Protein AF-A0A7V5YID2-F1 (afdb_monomer_lite)

Sequence (217 aa):
MRLLIALGGNAIKQAHEEGTTEEQFRNCQVTTKLIAEIIKKMSPEDRLAITHGNGPQAGNLLVQQELGKAKVPAQSMDVVGAMTQGQIGYMLQQTLMNYLADSGLDRPVCAVVNQVLVTKDDPEFFGDAASKPVGNFFTEEEAQEIKCEHPEYIIKKVKPNGDRVWRRTVPSPDPIANVESEAIKRMVDAGIIVIASGGGGIPVIKDDHGHYTGVEA

Foldseek 3Di:
DEDEAEAEPCLQDDPPDPRDPVSRLVSLLVNLLVVLVVVVVDDLQYFAEYEYACQVVLQVVQVVLVVCCVPDNRDFSLVSLLVSLVSNLVSNQVSNVVSCVVVVHPAAEDRDAWAFEFDPPFCLQDDLNQDAFHYDFAAPVRVVVVCVVPVPWRKDFDDDDDRRRIGTGHHDTDTDDIPCVVVQVVCRSVRHHYYDCYNPHRYWYADPVGDTDGDHD

Secondary structure (DSSP, 8-state):
-EEEEEE-GGGT--TTS---HHHHHHHHHHHHHHHHHHHTTS-TT-EEEEEE--HHHHHHHHHHHHHHTTTSPPPPHHHHHHHHHHHHHHHHHHHHHHHHHHTT----EEE---EEE--TT-GGGSTT---EEEEEEE-HHHHHHHHHH-TT-EEEE-SS-SS--EEEEE--PPP-EETTHHHHHHHHHTT-EEE--GGG-EEEEE-TTS-EEE---

Radius of gyration: 18.86 Å; chains: 1; bounding box: 44×38×54 Å

pLDDT: mean 91.96, std 6.9, range [60.38, 98.69]

Structure (mmCIF, N/CA/C/O backbone):
data_AF-A0A7V5YID2-F1
#
_entry.id   AF-A0A7V5YID2-F1
#
loop_
_atom_site.group_PDB
_atom_site.id
_atom_site.type_symbol
_atom_site.label_atom_id
_atom_site.label_alt_id
_atom_site.label_comp_id
_atom_site.label_asym_id
_atom_site.label_entity_id
_atom_site.label_seq_id
_atom_site.pdbx_PDB_ins_code
_atom_site.Cartn_x
_atom_site.Cartn_y
_atom_site.Cartn_z
_atom_site.occupancy
_atom_site.B_iso_or_equiv
_atom_site.auth_seq_id
_atom_site.auth_comp_id
_atom_site.auth_asym_id
_atom_site.auth_atom_id
_atom_site.pdbx_PDB_model_num
ATOM 1 N N . MET A 1 1 ? -20.897 7.940 12.333 1.00 94.44 1 MET A N 1
ATOM 2 C CA . MET A 1 1 ? -20.167 8.467 11.152 1.00 94.44 1 MET A CA 1
ATOM 3 C C . MET A 1 1 ? -19.226 7.393 10.610 1.00 94.44 1 MET A C 1
ATOM 5 O O . MET A 1 1 ? -18.794 6.537 11.372 1.00 94.44 1 MET A O 1
ATOM 9 N N . ARG A 1 2 ? -18.907 7.408 9.309 1.00 96.75 2 ARG A N 1
ATOM 10 C CA . ARG A 1 2 ? -17.823 6.591 8.733 1.00 96.75 2 ARG A CA 1
ATOM 11 C C . ARG A 1 2 ? -16.711 7.520 8.259 1.00 96.75 2 ARG A C 1
ATOM 13 O O . ARG A 1 2 ? -17.000 8.471 7.540 1.00 96.75 2 ARG A O 1
ATOM 20 N N . LEU A 1 3 ? -15.479 7.246 8.671 1.00 97.75 3 LEU A N 1
ATOM 21 C CA . LEU A 1 3 ? -14.293 8.011 8.310 1.00 97.75 3 LEU A CA 1
ATOM 22 C C . LEU A 1 3 ? -13.309 7.108 7.561 1.00 97.75 3 LEU A C 1
ATOM 24 O O . LEU A 1 3 ? -13.036 5.988 7.992 1.00 97.75 3 LEU A O 1
ATOM 28 N N . LEU A 1 4 ? -12.772 7.618 6.456 1.00 97.44 4 LEU A N 1
ATOM 29 C CA . LEU A 1 4 ? -11.671 7.015 5.714 1.00 97.44 4 LEU A CA 1
ATOM 30 C C . LEU A 1 4 ? -10.477 7.970 5.774 1.00 97.44 4 LEU A C 1
ATOM 32 O O . LEU A 1 4 ? -10.606 9.127 5.376 1.00 97.44 4 LEU A O 1
ATOM 36 N N . ILE A 1 5 ? -9.332 7.501 6.266 1.00 97.94 5 ILE A N 1
ATOM 37 C CA . ILE A 1 5 ? -8.084 8.274 6.294 1.00 97.94 5 ILE A CA 1
ATOM 38 C C . ILE A 1 5 ? -7.130 7.687 5.257 1.00 97.94 5 ILE A C 1
ATOM 40 O O . ILE A 1 5 ? -6.681 6.557 5.417 1.00 97.94 5 ILE A O 1
ATOM 44 N N . ALA A 1 6 ? -6.799 8.456 4.219 1.00 96.50 6 ALA A N 1
ATOM 45 C CA . ALA A 1 6 ? -5.811 8.068 3.216 1.00 96.50 6 ALA A CA 1
ATOM 46 C C . ALA A 1 6 ? -4.456 8.722 3.515 1.00 96.50 6 ALA A C 1
ATOM 48 O O . ALA A 1 6 ? -4.309 9.943 3.439 1.00 96.50 6 ALA A O 1
ATOM 49 N N . LEU A 1 7 ? -3.465 7.906 3.868 1.00 95.69 7 LEU A N 1
ATOM 50 C CA . LEU A 1 7 ? -2.118 8.355 4.210 1.00 95.69 7 LEU A CA 1
ATOM 51 C C . LEU A 1 7 ? -1.233 8.438 2.959 1.00 95.69 7 LEU A C 1
ATOM 53 O O . LEU A 1 7 ? -1.108 7.479 2.199 1.00 95.69 7 LEU A O 1
ATOM 57 N N . GLY A 1 8 ? -0.570 9.577 2.756 1.00 84.81 8 GLY A N 1
ATOM 58 C CA . GLY A 1 8 ? 0.457 9.710 1.719 1.00 84.81 8 GLY A CA 1
ATOM 59 C C . GLY A 1 8 ? 1.746 8.960 2.079 1.00 84.81 8 GLY A C 1
ATOM 60 O O . GLY A 1 8 ? 1.985 8.658 3.244 1.00 84.81 8 GLY A O 1
ATOM 61 N N . GLY A 1 9 ? 2.627 8.720 1.100 1.00 73.00 9 GLY A N 1
ATOM 62 C CA . GLY A 1 9 ? 3.918 8.047 1.338 1.00 73.00 9 GLY A CA 1
ATOM 63 C C . GLY A 1 9 ? 4.797 8.737 2.395 1.00 73.00 9 GLY A C 1
ATOM 64 O O . GLY A 1 9 ? 5.470 8.062 3.171 1.00 73.00 9 GLY A O 1
ATOM 65 N N . ASN A 1 10 ? 4.695 10.068 2.509 1.00 74.06 10 ASN A N 1
ATOM 66 C CA . ASN A 1 10 ? 5.388 10.870 3.527 1.00 74.06 10 ASN A CA 1
ATOM 67 C C . ASN A 1 10 ? 4.924 10.580 4.963 1.00 74.06 10 ASN A C 1
ATOM 69 O O . ASN A 1 10 ? 5.614 10.947 5.906 1.00 74.06 10 ASN A O 1
ATOM 73 N N . ALA A 1 11 ? 3.773 9.930 5.159 1.00 81.31 11 ALA A N 1
ATOM 74 C CA . ALA A 1 11 ? 3.347 9.478 6.484 1.00 81.31 11 ALA A CA 1
ATOM 75 C C . ALA A 1 11 ? 4.211 8.316 7.011 1.00 81.31 11 ALA A C 1
ATOM 77 O O . ALA A 1 11 ? 4.167 8.012 8.202 1.00 81.31 11 ALA A O 1
ATOM 78 N N . ILE A 1 12 ? 4.976 7.670 6.122 1.00 85.44 12 ILE A N 1
ATOM 79 C CA . ILE A 1 12 ? 5.757 6.464 6.408 1.00 85.44 12 ILE A CA 1
ATOM 80 C C . ILE A 1 12 ? 7.249 6.709 6.152 1.00 85.44 12 ILE A C 1
A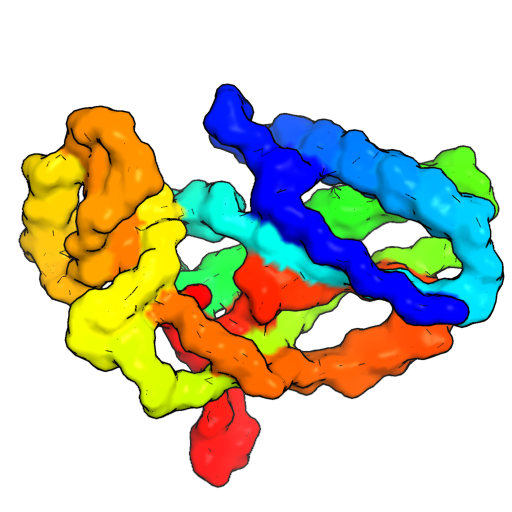TOM 82 O O . ILE A 1 12 ? 8.076 6.306 6.960 1.00 85.44 12 ILE A O 1
ATOM 86 N N . LYS A 1 13 ? 7.617 7.392 5.061 1.00 85.56 13 LYS A N 1
ATOM 87 C CA . LYS A 1 13 ? 9.010 7.749 4.752 1.00 85.56 13 LYS A CA 1
ATOM 88 C C . LYS A 1 13 ? 9.089 9.155 4.166 1.00 85.56 13 LYS A C 1
ATOM 90 O O . LYS A 1 13 ? 8.470 9.426 3.139 1.00 85.56 13 LYS A O 1
ATOM 95 N N . GLN A 1 14 ? 9.894 10.024 4.769 1.00 80.12 14 GLN A N 1
ATOM 96 C CA . GLN A 1 14 ? 10.172 11.361 4.249 1.00 80.12 14 GLN A CA 1
ATOM 97 C C . GLN A 1 14 ? 11.164 11.319 3.075 1.00 80.12 14 GLN A C 1
ATOM 99 O O . GLN A 1 14 ? 11.950 10.381 2.905 1.00 80.12 14 GLN A O 1
ATOM 104 N N . ALA A 1 15 ? 11.161 12.375 2.257 1.00 75.56 15 ALA A N 1
ATOM 105 C CA . ALA A 1 15 ? 12.027 12.468 1.079 1.00 75.56 15 ALA A CA 1
ATOM 106 C C . ALA A 1 15 ? 13.533 12.482 1.414 1.00 75.56 15 ALA A C 1
ATOM 108 O O . ALA A 1 15 ? 14.322 11.969 0.630 1.00 75.56 15 ALA A O 1
ATOM 109 N N . HIS A 1 16 ? 13.918 13.043 2.565 1.00 78.88 16 HIS A N 1
ATOM 110 C CA . HIS A 1 16 ? 15.318 13.199 2.985 1.00 78.88 16 HIS A CA 1
ATOM 111 C C . HIS A 1 16 ? 15.870 12.013 3.792 1.00 78.88 16 HIS A C 1
ATOM 113 O O . HIS A 1 16 ? 17.060 11.985 4.078 1.00 78.88 16 HIS A O 1
ATOM 119 N N . GLU A 1 17 ? 15.014 11.074 4.193 1.00 85.81 17 GLU A N 1
ATOM 120 C CA . GLU A 1 17 ? 15.402 9.909 4.996 1.00 85.81 17 GLU A CA 1
ATOM 121 C C . GLU A 1 17 ? 15.947 8.782 4.118 1.00 85.81 17 GLU A C 1
ATOM 123 O O . GLU A 1 17 ? 15.520 8.618 2.967 1.00 85.81 17 GLU A O 1
ATOM 128 N N . GLU A 1 18 ? 16.821 7.952 4.684 1.00 85.44 18 GLU A N 1
ATOM 129 C CA . GLU A 1 18 ? 17.335 6.752 4.013 1.00 85.44 18 GLU A CA 1
ATOM 130 C C . GLU A 1 18 ? 16.233 5.687 3.869 1.00 85.44 18 GLU A C 1
ATOM 132 O O . GLU A 1 18 ? 16.169 4.959 2.878 1.00 85.44 18 GLU A O 1
ATOM 137 N N . GLY A 1 19 ? 15.275 5.671 4.798 1.00 85.69 19 GLY A N 1
ATOM 138 C CA . GLY A 1 19 ? 14.162 4.728 4.834 1.00 85.69 19 GLY A CA 1
ATOM 139 C C . GLY A 1 19 ? 14.458 3.492 5.673 1.00 85.69 19 GLY A C 1
ATOM 140 O O . GLY A 1 19 ? 13.938 2.417 5.358 1.00 85.69 19 GLY A O 1
ATOM 141 N N . THR A 1 20 ? 15.268 3.636 6.724 1.00 93.31 20 THR A N 1
ATOM 142 C CA . THR A 1 20 ? 15.541 2.551 7.676 1.00 93.31 20 THR A CA 1
ATOM 143 C C . THR A 1 20 ? 14.259 2.089 8.370 1.00 93.31 20 THR A C 1
ATOM 145 O O . THR A 1 20 ? 13.234 2.781 8.379 1.00 93.31 20 THR A O 1
ATOM 148 N N . THR A 1 21 ? 14.294 0.894 8.961 1.00 94.69 21 THR A N 1
ATOM 149 C CA . THR A 1 21 ? 13.157 0.362 9.724 1.00 94.69 21 THR A CA 1
ATOM 150 C C . THR A 1 21 ? 12.781 1.311 10.863 1.00 94.69 21 THR A C 1
ATOM 152 O O . THR A 1 21 ? 11.603 1.597 11.067 1.00 94.69 21 THR A O 1
ATOM 155 N N . GLU A 1 22 ? 13.777 1.847 11.565 1.00 96.75 22 GLU A N 1
ATOM 156 C CA . GLU A 1 22 ? 13.626 2.770 12.686 1.00 96.75 22 GLU A CA 1
ATOM 157 C C . GLU A 1 22 ? 12.986 4.094 12.253 1.00 96.75 22 GLU A C 1
ATOM 159 O O . GLU A 1 22 ? 12.056 4.571 12.906 1.00 96.75 22 GLU A O 1
ATOM 164 N N . GLU A 1 23 ? 13.433 4.669 11.132 1.00 95.69 23 GLU A N 1
ATOM 165 C CA . GLU A 1 23 ? 12.845 5.887 10.565 1.00 95.69 23 GLU A CA 1
ATOM 166 C C . GLU A 1 23 ? 11.377 5.673 10.189 1.00 95.69 23 GLU A C 1
ATOM 168 O O . GLU A 1 23 ? 10.514 6.470 10.567 1.00 95.69 23 GLU A O 1
ATOM 173 N N . GLN A 1 24 ? 11.067 4.566 9.508 1.00 96.12 24 GLN A N 1
ATOM 174 C CA . GLN A 1 24 ? 9.697 4.270 9.093 1.00 96.12 24 GLN A CA 1
ATOM 175 C C . GLN A 1 24 ? 8.769 4.023 10.286 1.00 96.12 24 GLN A C 1
ATOM 177 O O . GLN A 1 24 ? 7.649 4.541 10.309 1.00 96.12 24 GLN A O 1
ATOM 182 N N . PHE A 1 25 ? 9.239 3.321 11.322 1.00 97.56 25 PHE A N 1
ATOM 183 C CA . PHE A 1 25 ? 8.491 3.177 12.571 1.00 97.56 25 PHE A CA 1
ATOM 184 C C . PHE A 1 25 ? 8.261 4.517 13.266 1.00 97.56 25 PHE A C 1
ATOM 186 O O . PHE A 1 25 ? 7.144 4.786 13.705 1.00 97.56 25 PHE A O 1
ATOM 193 N N . ARG A 1 26 ? 9.279 5.378 13.340 1.00 96.81 26 ARG A N 1
ATOM 194 C CA . ARG A 1 26 ? 9.167 6.715 13.938 1.00 96.81 26 ARG A CA 1
ATOM 195 C C . ARG A 1 26 ? 8.132 7.575 13.208 1.00 96.81 26 ARG A C 1
ATOM 197 O O . ARG A 1 26 ? 7.312 8.228 13.853 1.00 96.81 26 ARG A O 1
ATOM 204 N N . ASN A 1 27 ? 8.112 7.541 11.878 1.00 96.06 27 ASN A N 1
ATOM 205 C CA . ASN A 1 27 ? 7.098 8.240 11.085 1.00 96.06 27 ASN A CA 1
ATOM 206 C C . ASN A 1 27 ? 5.694 7.660 11.305 1.00 96.06 27 ASN A C 1
ATOM 208 O O . ASN A 1 27 ? 4.739 8.417 11.509 1.00 96.06 27 ASN A O 1
ATOM 212 N N . CYS A 1 28 ? 5.569 6.329 11.349 1.00 97.00 28 CYS A N 1
ATOM 213 C CA . CYS A 1 28 ? 4.307 5.667 11.677 1.00 97.00 28 CYS A CA 1
ATOM 214 C C . CYS A 1 28 ? 3.811 6.084 13.064 1.00 97.00 28 CYS A C 1
ATOM 216 O O . CYS A 1 28 ? 2.643 6.429 13.191 1.00 97.00 28 CYS A O 1
ATOM 218 N N . GLN A 1 29 ? 4.685 6.157 14.074 1.00 96.56 29 GLN A N 1
ATOM 219 C CA . GLN A 1 29 ? 4.334 6.625 15.420 1.00 96.56 29 GLN A CA 1
ATOM 220 C C . GLN A 1 29 ? 3.759 8.044 15.401 1.00 96.56 29 GLN A C 1
ATOM 222 O O . GLN A 1 29 ? 2.695 8.276 15.977 1.00 96.56 29 GLN A O 1
ATOM 227 N N . VAL A 1 30 ? 4.415 8.986 14.713 1.00 95.88 30 VAL A N 1
ATOM 228 C CA . VAL A 1 30 ? 3.915 10.365 14.577 1.00 95.88 30 VAL A CA 1
ATOM 229 C C . VAL A 1 30 ? 2.522 10.372 13.946 1.00 95.88 30 VAL A C 1
ATOM 231 O O . VAL A 1 30 ? 1.603 10.994 14.481 1.00 95.88 30 VAL A O 1
ATOM 234 N N . THR A 1 31 ? 2.345 9.635 12.851 1.00 96.00 31 THR A N 1
ATOM 235 C CA . THR A 1 31 ? 1.066 9.529 12.143 1.00 96.00 31 THR A CA 1
ATOM 236 C C . THR A 1 31 ? -0.021 8.904 13.020 1.00 96.00 31 THR A C 1
ATOM 238 O O . THR A 1 31 ? -1.104 9.472 13.178 1.00 96.00 31 THR A O 1
ATOM 241 N N . THR A 1 32 ? 0.251 7.758 13.645 1.00 96.94 32 THR A N 1
ATOM 242 C CA . THR A 1 32 ? -0.739 7.033 14.448 1.00 96.94 32 THR A CA 1
ATOM 243 C C . THR A 1 32 ? -1.082 7.745 15.744 1.00 96.94 32 THR A C 1
ATOM 245 O O . THR A 1 32 ? -2.211 7.616 16.207 1.00 96.94 32 THR A O 1
ATOM 248 N N . LYS A 1 33 ? -0.175 8.564 16.293 1.00 96.56 33 LYS A N 1
ATOM 249 C CA . LYS A 1 33 ? -0.489 9.456 17.414 1.00 96.56 33 LYS A CA 1
ATOM 250 C C . LYS A 1 33 ? -1.605 10.430 17.043 1.00 96.56 33 LYS A C 1
ATOM 252 O O . LYS A 1 33 ? -2.565 10.576 17.790 1.00 96.56 33 LYS A O 1
ATOM 257 N N . LEU A 1 34 ? -1.512 11.067 15.874 1.00 96.12 34 LEU A N 1
ATOM 258 C CA . LEU A 1 34 ? -2.542 11.994 15.390 1.00 96.12 34 LEU A CA 1
ATOM 259 C C . LEU A 1 34 ? -3.872 11.276 15.129 1.00 96.12 34 LEU A C 1
ATOM 261 O O . LEU A 1 34 ? -4.931 11.793 15.477 1.00 96.12 34 LEU A O 1
ATOM 265 N N . ILE A 1 35 ? -3.819 10.065 14.567 1.00 97.31 35 ILE A N 1
ATOM 266 C CA . ILE A 1 35 ? -5.011 9.232 14.358 1.00 97.31 35 ILE A CA 1
ATOM 267 C C . ILE A 1 35 ? -5.650 8.850 15.701 1.00 97.31 35 ILE A C 1
ATOM 269 O O . ILE A 1 35 ? -6.866 8.946 15.839 1.00 97.31 35 ILE A O 1
ATOM 273 N N . ALA A 1 36 ? -4.862 8.486 16.715 1.00 96.94 36 ALA A N 1
ATOM 274 C CA . ALA A 1 36 ? -5.370 8.189 18.052 1.00 96.94 36 ALA A CA 1
ATOM 275 C C . ALA A 1 36 ? -6.083 9.400 18.682 1.00 96.94 36 ALA A C 1
ATOM 277 O O . ALA A 1 36 ? -7.146 9.239 19.279 1.00 96.94 36 ALA A O 1
ATOM 278 N N . GLU A 1 37 ? -5.575 10.621 18.483 1.00 96.69 37 GLU A N 1
ATOM 279 C CA . GLU A 1 37 ? -6.253 11.851 18.927 1.00 96.69 37 GLU A CA 1
ATOM 280 C C . GLU A 1 37 ? -7.588 12.106 18.209 1.00 96.69 37 GLU A C 1
ATOM 282 O O . GLU A 1 37 ? -8.507 12.683 18.796 1.00 96.69 37 GLU A O 1
ATOM 287 N N . ILE A 1 38 ? -7.730 11.663 16.955 1.00 96.69 38 ILE A N 1
ATOM 288 C CA . ILE A 1 38 ? -9.023 11.654 16.255 1.00 96.69 38 ILE A CA 1
ATOM 289 C C . ILE A 1 38 ? -9.939 10.607 16.894 1.00 96.69 38 ILE A C 1
ATOM 291 O O . ILE A 1 38 ? -11.071 10.931 17.246 1.00 96.69 38 ILE A O 1
ATOM 295 N N . ILE A 1 39 ? -9.444 9.383 17.106 1.00 97.00 39 ILE A N 1
ATOM 296 C CA . ILE A 1 39 ? -10.219 8.271 17.680 1.00 97.00 39 ILE A CA 1
ATOM 297 C C . ILE A 1 39 ? -10.754 8.619 19.074 1.00 97.00 39 ILE A C 1
ATOM 299 O O . ILE A 1 39 ? -11.905 8.309 19.362 1.00 97.00 39 ILE A O 1
ATOM 303 N N . LYS A 1 40 ? -9.984 9.327 19.910 1.00 95.81 40 LYS A N 1
ATOM 304 C CA . LYS A 1 40 ? -10.436 9.822 21.228 1.00 95.81 40 LYS A CA 1
ATOM 305 C C . LYS A 1 40 ? -11.694 10.691 21.165 1.00 95.81 40 LYS A C 1
ATOM 307 O O . LYS A 1 40 ? -12.431 10.769 22.141 1.00 95.81 40 LYS A O 1
ATOM 312 N N . LYS A 1 41 ? -11.919 11.375 20.041 1.00 95.69 41 LYS A N 1
ATOM 313 C CA . LYS A 1 41 ? -13.071 12.262 19.818 1.00 95.69 41 LYS A CA 1
ATOM 314 C C . LYS A 1 41 ? -14.224 11.557 19.101 1.00 95.69 41 LYS A C 1
ATOM 316 O O . LYS A 1 41 ? -15.292 12.147 18.958 1.00 95.69 41 LYS A O 1
ATOM 321 N N . MET A 1 42 ? -14.004 10.336 18.616 1.00 95.75 42 MET A N 1
ATOM 322 C CA . MET A 1 42 ? -15.021 9.541 17.937 1.00 95.75 42 MET A CA 1
ATOM 323 C C . MET A 1 42 ? -15.979 8.921 18.954 1.00 95.75 42 MET A C 1
ATOM 325 O O . MET A 1 42 ? -15.577 8.480 20.029 1.00 95.75 42 MET A O 1
ATOM 329 N N . SER A 1 43 ? -17.254 8.839 18.585 1.00 95.25 43 SER A N 1
ATOM 330 C CA . SER A 1 43 ? -18.237 8.064 19.341 1.00 95.25 43 SER A CA 1
ATOM 331 C C . SER A 1 43 ? -17.994 6.558 19.151 1.00 95.25 43 SER A C 1
ATOM 333 O O . SER A 1 43 ? -17.454 6.159 18.114 1.00 95.25 43 SER A O 1
ATOM 335 N N . PRO A 1 44 ? -18.450 5.690 20.076 1.00 91.12 44 PRO A N 1
ATOM 336 C CA . PRO A 1 44 ? -18.348 4.233 19.916 1.00 91.12 44 PRO A CA 1
ATOM 337 C C . PRO A 1 44 ? -18.971 3.708 18.610 1.00 91.12 44 PRO A C 1
ATOM 339 O O . PRO A 1 44 ? -18.502 2.726 18.037 1.00 91.12 44 PRO A O 1
ATOM 342 N N . GLU A 1 45 ? -19.990 4.403 18.094 1.00 95.12 45 GLU A N 1
ATOM 343 C CA . GLU A 1 45 ? -20.673 4.051 16.844 1.00 95.12 45 GLU A CA 1
ATOM 344 C C . GLU A 1 45 ? -19.959 4.520 15.568 1.00 95.12 45 GLU A C 1
ATOM 346 O O . GLU A 1 45 ? -20.345 4.162 14.452 1.00 95.12 45 GLU A O 1
ATOM 351 N N . ASP A 1 46 ? -18.889 5.302 15.698 1.00 97.44 46 ASP A N 1
ATOM 352 C CA . ASP A 1 46 ? -18.141 5.765 14.542 1.00 97.44 46 ASP A CA 1
ATOM 353 C C . ASP A 1 46 ? -17.184 4.689 14.030 1.00 97.44 46 ASP A C 1
ATOM 355 O O . ASP A 1 46 ? -16.506 3.986 14.789 1.00 97.44 46 ASP A O 1
ATOM 359 N N . ARG A 1 47 ? -17.102 4.578 12.705 1.00 98.00 47 ARG A N 1
ATOM 360 C CA . ARG A 1 47 ? -16.270 3.590 12.020 1.00 98.00 47 ARG A CA 1
ATOM 361 C C . ARG A 1 47 ? -15.097 4.254 11.320 1.00 98.00 47 ARG A C 1
ATOM 363 O O . ARG A 1 47 ? -15.263 5.323 10.735 1.00 98.00 47 ARG A O 1
ATOM 370 N N . LEU A 1 48 ? -13.937 3.606 11.378 1.00 98.19 48 LEU A N 1
ATOM 371 C CA . LEU A 1 48 ? -12.694 4.095 10.797 1.00 98.19 48 LEU A CA 1
ATOM 372 C C . LEU A 1 48 ? -12.074 3.026 9.901 1.00 98.19 48 LEU A C 1
ATOM 374 O O . LEU A 1 48 ? -11.882 1.889 10.330 1.00 98.19 48 LEU A O 1
ATOM 378 N N . ALA A 1 49 ? -11.713 3.431 8.691 1.00 98.38 49 ALA A N 1
ATOM 379 C CA . ALA A 1 49 ? -10.792 2.704 7.836 1.00 98.38 49 ALA A CA 1
ATOM 380 C C . ALA A 1 49 ? -9.597 3.600 7.483 1.00 98.38 49 ALA A C 1
ATOM 382 O O . ALA A 1 49 ? -9.726 4.822 7.372 1.00 98.38 49 ALA A O 1
ATOM 383 N N . ILE A 1 50 ? -8.433 2.988 7.317 1.00 98.50 50 ILE A N 1
ATOM 384 C CA . ILE A 1 50 ? -7.178 3.656 6.983 1.00 98.50 50 ILE A CA 1
ATOM 385 C C . ILE A 1 50 ? -6.643 3.023 5.702 1.00 98.50 50 ILE A C 1
ATOM 387 O O . ILE A 1 50 ? -6.606 1.802 5.580 1.00 98.50 50 ILE A O 1
ATOM 391 N N . THR A 1 51 ? -6.207 3.850 4.760 1.00 97.69 51 THR A N 1
ATOM 392 C CA . THR A 1 51 ? -5.427 3.422 3.596 1.00 97.69 51 THR A CA 1
ATOM 393 C C . THR A 1 51 ? -4.088 4.137 3.593 1.00 97.69 51 THR A C 1
ATOM 395 O O . THR A 1 51 ? -3.889 5.121 4.312 1.00 97.69 51 THR A O 1
ATOM 398 N N . HIS A 1 52 ? -3.141 3.644 2.804 1.00 97.06 52 HIS A N 1
ATOM 399 C CA . HIS A 1 52 ? -1.831 4.269 2.695 1.00 97.06 52 HIS A CA 1
ATOM 400 C C . HIS A 1 52 ? -1.239 4.100 1.298 1.00 97.06 52 HIS A C 1
ATOM 402 O O . HIS A 1 52 ? -1.522 3.125 0.608 1.00 97.06 52 HIS A O 1
ATOM 408 N N . GLY A 1 53 ? -0.376 5.027 0.889 1.00 93.00 53 GLY A N 1
ATOM 409 C CA . GLY A 1 53 ? 0.525 4.826 -0.246 1.00 93.00 53 GLY A CA 1
ATOM 410 C C . GLY A 1 53 ? 1.677 3.876 0.098 1.00 93.00 53 GLY A C 1
ATOM 411 O O . GLY A 1 53 ? 1.927 3.583 1.265 1.00 93.00 53 GLY A O 1
ATOM 412 N N . ASN A 1 54 ? 2.398 3.404 -0.917 1.00 92.50 54 ASN A N 1
ATOM 413 C CA . ASN A 1 54 ? 3.556 2.516 -0.750 1.00 92.50 54 ASN A CA 1
ATOM 414 C C . ASN A 1 54 ? 4.748 2.876 -1.654 1.00 92.50 54 ASN A C 1
ATOM 416 O O . ASN A 1 54 ? 5.698 2.108 -1.726 1.00 92.50 54 ASN A O 1
ATOM 420 N N . GLY A 1 55 ? 4.702 4.002 -2.377 1.00 87.06 55 GLY A N 1
ATOM 421 C CA . GLY A 1 55 ? 5.659 4.315 -3.448 1.00 87.06 55 GLY A CA 1
ATOM 422 C C . GLY A 1 55 ? 7.136 4.154 -3.054 1.00 87.06 55 GLY A C 1
ATOM 423 O O . GLY A 1 55 ? 7.852 3.425 -3.741 1.00 87.06 55 GLY A O 1
ATOM 424 N N . PRO A 1 56 ? 7.605 4.772 -1.952 1.00 86.44 56 PRO A N 1
ATOM 425 C CA . PRO A 1 56 ? 8.987 4.597 -1.510 1.00 86.44 56 PRO A CA 1
ATOM 426 C C . PRO A 1 56 ? 9.327 3.156 -1.092 1.00 86.44 56 PRO A C 1
ATOM 428 O O . PRO A 1 56 ? 10.410 2.669 -1.401 1.00 86.44 56 PRO A O 1
ATOM 431 N N . GLN A 1 57 ? 8.404 2.456 -0.428 1.00 91.50 57 GLN A N 1
ATOM 432 C CA . GLN A 1 57 ? 8.596 1.082 0.047 1.00 91.50 57 GLN A CA 1
ATOM 433 C C . GLN A 1 57 ? 8.649 0.089 -1.115 1.00 91.50 57 GLN A C 1
ATOM 435 O O . GLN A 1 57 ? 9.573 -0.717 -1.191 1.00 91.50 57 GLN A O 1
ATOM 440 N N . ALA A 1 58 ? 7.706 0.195 -2.052 1.00 90.50 58 ALA A N 1
ATOM 441 C CA . ALA A 1 58 ? 7.680 -0.600 -3.273 1.00 90.50 58 ALA A CA 1
ATOM 442 C C . ALA A 1 58 ? 8.931 -0.335 -4.117 1.00 90.50 58 ALA A C 1
ATOM 444 O O . ALA A 1 58 ? 9.552 -1.276 -4.594 1.00 90.50 58 ALA A O 1
ATOM 445 N N . GLY A 1 59 ? 9.357 0.929 -4.238 1.00 86.19 59 GLY A N 1
ATOM 446 C CA . GLY A 1 59 ? 10.599 1.291 -4.921 1.00 86.19 59 GLY A CA 1
ATOM 447 C C . GLY A 1 59 ? 11.828 0.609 -4.315 1.00 86.19 59 GLY A C 1
ATOM 448 O O . GLY A 1 59 ? 12.585 -0.032 -5.041 1.00 86.19 59 GLY A O 1
ATOM 449 N N . ASN A 1 60 ? 11.995 0.682 -2.992 1.00 88.38 60 ASN A N 1
ATOM 450 C CA . ASN A 1 60 ? 13.109 0.032 -2.298 1.00 88.38 60 ASN A CA 1
ATOM 451 C C . ASN A 1 60 ? 13.058 -1.498 -2.422 1.00 88.38 60 ASN A C 1
ATOM 453 O O . ASN A 1 60 ? 14.094 -2.124 -2.634 1.00 88.38 60 ASN A O 1
ATOM 457 N N . LEU A 1 61 ? 11.874 -2.109 -2.321 1.00 92.12 61 LEU A N 1
ATOM 458 C CA . LEU A 1 61 ? 11.723 -3.554 -2.493 1.00 92.12 61 LEU A CA 1
ATOM 459 C C . LEU A 1 61 ? 12.023 -3.996 -3.927 1.00 92.12 61 LEU A C 1
ATOM 461 O O . LEU A 1 61 ? 12.701 -5.000 -4.097 1.00 92.12 61 LEU A O 1
ATOM 465 N N . LEU A 1 62 ? 11.607 -3.246 -4.951 1.00 89.25 62 LEU A N 1
ATOM 466 C CA . LEU A 1 62 ? 11.956 -3.544 -6.345 1.00 89.25 62 LEU A CA 1
ATOM 467 C C . LEU A 1 62 ? 13.475 -3.507 -6.570 1.00 89.25 62 LEU A C 1
ATOM 469 O O . LEU A 1 62 ? 14.010 -4.382 -7.244 1.00 89.25 62 LEU A O 1
ATOM 473 N N . VAL A 1 63 ? 14.185 -2.556 -5.951 1.00 87.12 63 VAL A N 1
ATOM 474 C CA . VAL A 1 63 ? 15.660 -2.533 -5.968 1.00 87.12 63 VAL A CA 1
ATOM 475 C C . VAL A 1 63 ? 16.238 -3.783 -5.297 1.00 87.12 63 VAL A C 1
ATOM 477 O O . VAL A 1 63 ? 17.199 -4.357 -5.802 1.00 87.12 63 VAL A O 1
ATOM 480 N N . GLN A 1 64 ? 15.651 -4.247 -4.191 1.00 91.81 64 GLN A N 1
ATOM 481 C CA . GLN A 1 64 ? 16.079 -5.491 -3.538 1.00 91.81 64 GLN A CA 1
ATOM 482 C C . GLN A 1 64 ? 15.827 -6.727 -4.411 1.00 91.81 64 GLN A C 1
ATOM 484 O O . GLN A 1 64 ? 16.704 -7.587 -4.480 1.00 91.81 64 GLN A O 1
ATOM 489 N N . GLN A 1 65 ? 14.673 -6.811 -5.088 1.00 92.94 65 GLN A N 1
ATOM 490 C CA . GLN A 1 65 ? 14.383 -7.893 -6.037 1.00 92.94 65 GLN A CA 1
ATOM 491 C C . GLN A 1 65 ? 15.441 -7.928 -7.144 1.00 92.94 65 GLN A C 1
ATOM 493 O O . GLN A 1 65 ? 16.001 -8.979 -7.437 1.00 92.94 65 GLN A O 1
ATOM 498 N N . GLU A 1 66 ? 15.764 -6.760 -7.697 1.00 85.62 66 GLU A N 1
ATOM 499 C CA . GLU A 1 66 ? 16.725 -6.604 -8.784 1.00 85.62 66 GLU A CA 1
ATOM 500 C C . GLU A 1 66 ? 18.152 -6.990 -8.362 1.00 85.62 66 GLU A C 1
ATOM 502 O O . GLU A 1 66 ? 18.778 -7.842 -8.988 1.00 85.62 66 GLU A O 1
ATOM 507 N N . LEU A 1 67 ? 18.650 -6.455 -7.242 1.00 87.75 67 LEU A N 1
ATOM 508 C CA . LEU A 1 67 ? 19.988 -6.784 -6.728 1.00 87.75 67 LEU A CA 1
ATOM 509 C C . LEU A 1 67 ? 20.096 -8.237 -6.229 1.00 87.75 67 LEU A C 1
ATOM 511 O O . LEU A 1 67 ? 21.183 -8.820 -6.223 1.00 87.75 67 LEU A O 1
ATOM 515 N N . GLY A 1 68 ? 18.980 -8.825 -5.792 1.00 92.69 68 GLY A N 1
ATOM 516 C CA . GLY A 1 68 ? 18.902 -10.193 -5.283 1.00 92.69 68 GLY A CA 1
ATOM 517 C C . GLY A 1 68 ? 18.739 -11.268 -6.360 1.00 92.69 68 GLY A C 1
ATOM 518 O O . GLY A 1 68 ? 19.062 -12.430 -6.087 1.00 92.69 68 GLY A O 1
ATOM 519 N N . LYS A 1 69 ? 18.303 -10.902 -7.578 1.00 92.38 69 LYS A N 1
ATOM 520 C CA . LYS A 1 69 ? 17.814 -11.844 -8.607 1.00 92.38 69 LYS A CA 1
ATOM 521 C C . LYS A 1 69 ? 18.803 -12.939 -9.007 1.00 92.38 69 LYS A C 1
ATOM 523 O O . LYS A 1 69 ? 18.399 -14.043 -9.358 1.00 92.38 69 LYS A O 1
ATOM 528 N N . ALA A 1 70 ? 20.105 -12.663 -8.909 1.00 93.31 70 ALA A N 1
ATOM 529 C CA . ALA A 1 70 ? 21.165 -13.626 -9.218 1.00 93.31 70 ALA A CA 1
ATOM 530 C C . ALA A 1 70 ? 21.281 -14.777 -8.196 1.00 93.31 70 ALA A C 1
ATOM 532 O O . ALA A 1 70 ? 21.911 -15.793 -8.483 1.00 93.31 70 ALA A O 1
ATOM 533 N N . LYS A 1 71 ? 20.714 -14.617 -6.993 1.00 96.75 71 LYS A N 1
ATOM 534 C CA . LYS A 1 71 ? 20.759 -15.611 -5.905 1.00 96.75 71 LYS A CA 1
ATOM 535 C C . LYS A 1 71 ? 19.376 -16.106 -5.493 1.00 96.75 71 LYS A C 1
ATOM 537 O O . LYS A 1 71 ? 19.245 -17.259 -5.096 1.00 96.75 71 LYS A O 1
ATOM 542 N N . VAL A 1 72 ? 18.372 -15.236 -5.548 1.00 95.31 72 VAL A N 1
ATOM 543 C CA . VAL A 1 72 ? 16.985 -15.523 -5.174 1.00 95.31 72 VAL A CA 1
ATOM 544 C C . VAL A 1 72 ? 16.094 -15.024 -6.306 1.00 95.31 72 VAL A C 1
ATOM 546 O O . VAL A 1 72 ? 16.220 -13.853 -6.651 1.00 95.31 72 VAL A O 1
ATOM 549 N N . PRO A 1 73 ? 15.211 -15.857 -6.889 1.00 94.62 73 PRO A N 1
ATOM 550 C CA . PRO A 1 73 ? 14.330 -15.418 -7.965 1.00 94.62 73 PRO A CA 1
ATOM 551 C C . PRO A 1 73 ? 13.537 -14.167 -7.580 1.00 94.62 73 PRO A C 1
ATOM 553 O O . PRO A 1 73 ? 12.887 -14.142 -6.533 1.00 94.62 73 PRO A O 1
ATOM 556 N N . ALA A 1 74 ? 13.599 -13.145 -8.433 1.00 93.06 74 ALA A N 1
ATOM 557 C CA . ALA A 1 74 ? 12.843 -11.915 -8.247 1.00 93.06 74 ALA A CA 1
ATOM 558 C C . ALA A 1 74 ? 11.335 -12.192 -8.316 1.00 93.06 74 ALA A C 1
ATOM 560 O O . ALA A 1 74 ? 10.877 -13.008 -9.119 1.00 93.06 74 ALA A O 1
ATOM 561 N N . GLN A 1 75 ? 10.568 -11.497 -7.482 1.00 94.56 75 GLN A N 1
ATOM 562 C CA . GLN A 1 75 ? 9.109 -11.545 -7.508 1.00 94.56 75 GLN A CA 1
ATOM 563 C C . GLN A 1 75 ? 8.518 -10.396 -8.325 1.00 94.56 75 GLN A C 1
ATOM 565 O O . GLN A 1 75 ? 9.119 -9.326 -8.446 1.00 94.56 75 GLN A O 1
ATOM 570 N N . SER A 1 76 ? 7.328 -10.632 -8.873 1.00 92.25 76 SER A N 1
ATOM 571 C CA . SER A 1 76 ? 6.587 -9.671 -9.685 1.00 92.25 76 SER A CA 1
ATOM 572 C C . SER A 1 76 ? 6.108 -8.469 -8.865 1.00 92.25 76 SER A C 1
ATOM 574 O O . SER A 1 76 ? 6.036 -8.498 -7.630 1.00 92.25 76 SER A O 1
ATOM 576 N N . MET A 1 77 ? 5.798 -7.371 -9.556 1.00 90.56 77 MET A N 1
ATOM 577 C CA . MET A 1 77 ? 5.467 -6.102 -8.909 1.00 90.56 77 MET A CA 1
ATOM 578 C C . MET A 1 77 ? 4.197 -6.166 -8.043 1.00 90.56 77 MET A C 1
ATOM 580 O O . MET A 1 77 ? 4.156 -5.531 -6.991 1.00 90.56 77 MET A O 1
ATOM 584 N N . ASP A 1 78 ? 3.193 -6.950 -8.429 1.00 94.38 78 ASP A N 1
ATOM 585 C CA . ASP A 1 78 ? 1.986 -7.199 -7.632 1.00 94.38 78 ASP A CA 1
ATOM 586 C C . ASP A 1 78 ? 2.315 -7.888 -6.297 1.00 94.38 78 ASP A C 1
ATOM 588 O O . ASP A 1 78 ? 1.815 -7.485 -5.243 1.00 94.38 78 ASP A O 1
ATOM 592 N N . VAL A 1 79 ? 3.237 -8.856 -6.315 1.00 97.12 79 VAL A N 1
ATOM 593 C CA . VAL A 1 79 ? 3.724 -9.540 -5.109 1.00 97.12 79 VAL A CA 1
ATOM 594 C C . VAL A 1 79 ? 4.539 -8.588 -4.235 1.00 97.12 79 VAL A C 1
ATOM 596 O O . VAL A 1 79 ? 4.363 -8.572 -3.016 1.00 97.12 79 VAL A O 1
ATOM 599 N N . VAL A 1 80 ? 5.369 -7.724 -4.827 1.00 95.81 80 VAL A N 1
ATOM 600 C CA . V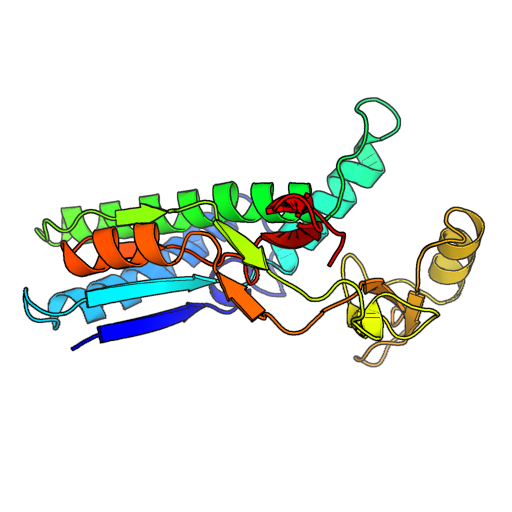AL A 1 80 ? 6.025 -6.630 -4.088 1.00 95.81 80 VAL A CA 1
ATOM 601 C C . VAL A 1 80 ? 4.983 -5.679 -3.484 1.00 95.81 80 VAL A C 1
ATOM 603 O O . VAL A 1 80 ? 5.113 -5.269 -2.330 1.00 95.81 80 VAL A O 1
ATOM 606 N N . GLY A 1 81 ? 3.904 -5.377 -4.208 1.00 95.12 81 GLY A N 1
ATOM 607 C CA . GLY A 1 81 ? 2.742 -4.657 -3.689 1.00 95.12 81 GLY A CA 1
ATOM 608 C C . GLY A 1 81 ? 2.174 -5.330 -2.437 1.00 95.12 81 GLY A C 1
ATOM 609 O O . GLY A 1 81 ? 2.033 -4.677 -1.400 1.00 95.12 81 GLY A O 1
ATOM 610 N N . ALA A 1 82 ? 1.961 -6.646 -2.482 1.00 98.12 82 ALA A N 1
ATOM 611 C CA . ALA A 1 82 ? 1.504 -7.436 -1.340 1.00 98.12 82 ALA A CA 1
ATOM 612 C C . ALA A 1 82 ? 2.476 -7.376 -0.147 1.00 98.12 82 ALA A C 1
ATOM 614 O O . ALA A 1 82 ? 2.048 -7.170 0.992 1.00 98.12 82 ALA A O 1
ATOM 615 N N . MET A 1 83 ? 3.788 -7.465 -0.397 1.00 98.06 83 MET A N 1
ATOM 616 C CA . MET A 1 83 ? 4.816 -7.299 0.639 1.00 98.06 83 MET A CA 1
ATOM 617 C C . MET A 1 83 ? 4.702 -5.943 1.336 1.00 98.06 83 MET A C 1
ATOM 619 O O . MET A 1 83 ? 4.765 -5.879 2.564 1.00 98.06 83 MET A O 1
ATOM 623 N N . THR A 1 84 ? 4.489 -4.861 0.577 1.00 96.56 84 THR A N 1
ATOM 624 C CA . THR A 1 84 ? 4.346 -3.523 1.171 1.00 96.56 84 THR A CA 1
ATOM 625 C C . THR A 1 84 ? 3.087 -3.377 2.021 1.00 96.56 84 THR A C 1
ATOM 627 O O . THR A 1 84 ? 3.127 -2.660 3.019 1.00 96.56 84 THR A O 1
ATOM 630 N N . GLN A 1 85 ? 1.988 -4.065 1.683 1.00 98.06 85 GLN A N 1
ATOM 631 C CA . GLN A 1 85 ? 0.790 -4.079 2.529 1.00 98.06 85 GLN A CA 1
ATOM 632 C C . GLN A 1 85 ? 1.076 -4.745 3.874 1.00 98.06 85 GLN A C 1
ATOM 634 O O . GLN A 1 85 ? 0.725 -4.194 4.915 1.00 98.06 85 GLN A O 1
ATOM 639 N N . GLY A 1 86 ? 1.775 -5.884 3.864 1.00 98.38 86 GLY A N 1
ATOM 640 C CA . GLY A 1 86 ? 2.213 -6.552 5.089 1.00 98.38 86 GLY A CA 1
ATOM 641 C C . GLY A 1 86 ? 3.169 -5.686 5.911 1.00 98.38 86 GLY A C 1
ATOM 642 O O . GLY A 1 86 ? 2.949 -5.489 7.102 1.00 98.38 86 GLY A O 1
ATOM 643 N N . GLN A 1 87 ? 4.191 -5.114 5.270 1.00 97.62 87 GLN A N 1
ATOM 644 C CA . GLN A 1 87 ? 5.201 -4.275 5.918 1.00 97.62 87 GLN A CA 1
ATOM 645 C C . GLN A 1 87 ? 4.591 -3.030 6.575 1.00 97.62 87 GLN A C 1
ATOM 647 O O . GLN A 1 87 ? 4.763 -2.807 7.773 1.00 97.62 87 GLN A O 1
ATOM 652 N N . ILE A 1 88 ? 3.887 -2.207 5.796 1.00 97.62 88 ILE A N 1
ATOM 653 C CA . ILE A 1 88 ? 3.349 -0.927 6.267 1.00 97.62 88 ILE A CA 1
ATOM 654 C C . ILE A 1 88 ? 2.145 -1.164 7.181 1.00 97.62 88 ILE A C 1
ATOM 656 O O . ILE A 1 88 ? 2.019 -0.507 8.215 1.00 97.62 88 ILE A O 1
ATOM 660 N N . GLY A 1 89 ? 1.285 -2.126 6.834 1.00 98.19 89 GLY A N 1
ATOM 661 C CA . GLY A 1 89 ? 0.150 -2.529 7.655 1.00 98.19 89 GLY A CA 1
ATOM 662 C C . GLY A 1 89 ? 0.592 -2.967 9.047 1.00 98.19 89 GLY A C 1
ATOM 663 O O . GLY A 1 89 ? 0.022 -2.505 10.030 1.00 98.19 89 GLY A O 1
ATOM 664 N N . TYR A 1 90 ? 1.663 -3.760 9.145 1.00 98.56 90 TYR A N 1
ATOM 665 C CA . TYR A 1 90 ? 2.283 -4.126 10.419 1.00 98.56 90 TYR A CA 1
ATOM 666 C C . TYR A 1 90 ? 2.762 -2.902 11.210 1.00 98.56 90 TYR A C 1
ATOM 668 O O . TYR A 1 90 ? 2.403 -2.763 12.380 1.00 98.56 90 TYR A O 1
ATOM 676 N N . MET A 1 91 ? 3.530 -2.002 10.585 1.00 98.38 91 MET A N 1
ATOM 677 C CA . MET A 1 91 ? 4.058 -0.813 11.263 1.00 98.38 91 MET A CA 1
ATOM 678 C C . MET A 1 91 ? 2.932 0.069 11.815 1.00 98.38 91 MET A C 1
ATOM 680 O O . MET A 1 91 ? 2.942 0.402 12.999 1.00 98.38 91 MET A O 1
ATOM 684 N N . LEU A 1 92 ? 1.935 0.392 10.985 1.00 98.44 92 LEU A N 1
ATOM 685 C CA . LEU A 1 92 ? 0.786 1.214 11.373 1.00 98.44 92 LEU A CA 1
ATOM 686 C C . LEU A 1 92 ? -0.086 0.528 12.428 1.00 98.44 92 LEU A C 1
ATOM 688 O O . LEU A 1 92 ? -0.504 1.174 13.388 1.00 98.44 92 LEU A O 1
ATOM 692 N N . GLN A 1 93 ? -0.363 -0.769 12.267 1.00 98.56 93 GLN A N 1
ATOM 693 C CA . GLN A 1 93 ? -1.150 -1.535 13.230 1.00 98.56 93 GLN A CA 1
ATOM 694 C C . GLN A 1 93 ? -0.461 -1.535 14.594 1.00 98.56 93 GLN A C 1
ATOM 696 O O . GLN A 1 93 ? -1.087 -1.178 15.590 1.00 98.56 93 GLN A O 1
ATOM 701 N N . GLN A 1 94 ? 0.829 -1.875 14.638 1.00 98.62 94 GLN A N 1
ATOM 702 C CA . GLN A 1 94 ? 1.588 -1.935 15.882 1.00 98.62 94 GLN A CA 1
ATOM 703 C C . GLN A 1 94 ? 1.625 -0.575 16.585 1.00 98.62 94 GLN A C 1
ATOM 705 O O . GLN A 1 94 ? 1.328 -0.487 17.777 1.00 98.62 94 GLN A O 1
ATOM 710 N N . THR A 1 95 ? 1.971 0.500 15.870 1.00 98.38 95 THR A N 1
ATOM 711 C CA . THR A 1 95 ? 2.106 1.815 16.508 1.00 98.38 95 THR A CA 1
ATOM 712 C C . THR A 1 95 ? 0.758 2.377 16.946 1.00 98.38 95 THR A C 1
ATOM 714 O O . THR A 1 95 ? 0.680 2.970 18.021 1.00 98.38 95 THR A O 1
ATOM 717 N N . LEU A 1 96 ? -0.317 2.153 16.181 1.00 98.56 96 LEU A N 1
ATOM 718 C CA . LEU A 1 96 ? -1.659 2.576 16.580 1.00 98.56 96 LEU A CA 1
ATOM 719 C C . LEU A 1 96 ? -2.158 1.801 17.800 1.00 98.56 96 LEU A C 1
ATOM 721 O O . LEU A 1 96 ? -2.654 2.424 18.734 1.00 98.56 96 LEU A O 1
ATOM 725 N N . MET A 1 97 ? -1.994 0.475 17.825 1.00 98.50 97 MET A N 1
ATOM 726 C CA . MET A 1 97 ? -2.387 -0.349 18.972 1.00 98.50 97 MET A CA 1
ATOM 727 C C . MET A 1 97 ? -1.695 0.102 20.260 1.00 98.50 97 MET A C 1
ATOM 729 O O . MET A 1 97 ? -2.364 0.231 21.282 1.00 98.50 97 MET A O 1
ATOM 733 N N . ASN A 1 98 ? -0.398 0.422 20.202 1.00 98.06 98 ASN A N 1
ATOM 734 C CA . ASN A 1 98 ? 0.330 0.948 21.359 1.00 98.06 98 ASN A CA 1
ATOM 735 C C . ASN A 1 98 ? -0.289 2.259 21.870 1.00 98.06 98 ASN A C 1
ATOM 737 O O . ASN A 1 98 ? -0.564 2.385 23.059 1.00 98.06 98 ASN A O 1
ATOM 741 N N . TYR A 1 99 ? -0.598 3.210 20.981 1.00 97.31 99 TYR A N 1
ATOM 742 C CA . TYR A 1 99 ? -1.232 4.470 21.390 1.00 97.31 99 TYR A CA 1
ATOM 743 C C . TYR A 1 99 ? -2.644 4.296 21.948 1.00 97.31 99 TYR A C 1
ATOM 745 O O . TYR A 1 99 ? -3.036 5.035 22.856 1.00 97.31 99 TYR A O 1
ATOM 753 N N . LEU A 1 100 ? -3.422 3.365 21.394 1.00 97.19 100 LEU A N 1
ATOM 754 C CA . LEU A 1 100 ? -4.754 3.053 21.903 1.00 97.19 100 LEU A CA 1
ATOM 755 C C . LEU A 1 100 ? -4.662 2.448 23.306 1.00 97.19 100 LEU A C 1
ATOM 757 O O . LEU A 1 100 ? -5.362 2.922 24.200 1.00 97.19 100 LEU A O 1
ATOM 761 N N . ALA A 1 101 ? -3.737 1.508 23.521 1.00 97.00 101 ALA A N 1
ATOM 762 C CA . ALA A 1 101 ? -3.466 0.922 24.831 1.00 97.00 101 ALA A CA 1
ATOM 763 C C . ALA A 1 101 ? -3.035 1.985 25.857 1.00 97.00 101 ALA A C 1
ATOM 765 O O . ALA A 1 101 ? -3.655 2.095 26.914 1.00 97.00 101 ALA A O 1
ATOM 766 N N . ASP A 1 102 ? -2.063 2.838 25.514 1.00 96.25 102 ASP A N 1
ATOM 767 C CA . ASP A 1 102 ? -1.601 3.945 26.368 1.00 96.25 102 ASP A CA 1
ATOM 768 C C . ASP A 1 102 ? -2.719 4.952 26.693 1.00 96.25 102 ASP A C 1
ATOM 770 O O . ASP A 1 102 ? -2.686 5.640 27.713 1.00 96.25 102 ASP A O 1
ATOM 774 N N . SER A 1 103 ? -3.724 5.051 25.819 1.00 93.94 103 SER A N 1
ATOM 775 C CA . SER A 1 103 ? -4.877 5.942 25.976 1.00 93.94 103 SER A CA 1
ATOM 776 C C . SER A 1 103 ? -6.086 5.274 26.642 1.00 93.94 103 SER A C 1
ATOM 778 O O . SER A 1 103 ? -7.131 5.916 26.748 1.00 93.94 103 SER A O 1
ATOM 780 N N . GLY A 1 104 ? -5.979 4.006 27.055 1.00 95.06 104 GLY A N 1
ATOM 781 C CA . GLY A 1 104 ? -7.090 3.239 27.628 1.00 95.06 104 GLY A CA 1
ATOM 782 C C . GLY A 1 104 ? -8.250 2.993 26.654 1.00 95.06 104 GLY A C 1
ATOM 783 O O . GLY A 1 104 ? -9.386 2.813 27.087 1.00 95.06 104 GLY A O 1
ATOM 784 N N . LEU A 1 105 ? -7.987 3.029 25.345 1.00 93.56 105 LEU A N 1
ATOM 785 C CA . LEU A 1 105 ? -8.977 2.799 24.296 1.00 93.56 105 LEU A CA 1
ATOM 786 C C . LEU A 1 105 ? -8.926 1.343 23.831 1.00 93.56 105 LEU A C 1
ATOM 788 O O . LEU A 1 105 ? -7.964 0.920 23.196 1.00 93.56 105 LEU A O 1
ATOM 792 N N . ASP A 1 106 ? -10.001 0.601 24.080 1.00 92.38 106 ASP A N 1
ATOM 793 C CA . ASP A 1 106 ? -10.153 -0.776 23.608 1.00 92.38 106 ASP A CA 1
ATOM 794 C C . ASP A 1 106 ? -10.861 -0.803 22.246 1.00 92.38 106 ASP A C 1
ATOM 796 O O . ASP A 1 106 ? -12.086 -0.905 22.145 1.00 92.38 106 ASP A O 1
ATOM 800 N N . ARG A 1 107 ? -10.086 -0.610 21.172 1.00 95.31 107 ARG A N 1
ATOM 801 C CA . ARG A 1 107 ? -10.561 -0.768 19.791 1.00 95.31 107 ARG A CA 1
ATOM 802 C C . ARG A 1 107 ? -9.590 -1.652 19.010 1.00 95.31 107 ARG A C 1
ATOM 804 O O . ARG A 1 107 ? -8.435 -1.257 18.844 1.00 95.31 107 ARG A O 1
ATOM 811 N N . PRO A 1 108 ? -10.033 -2.806 18.485 1.00 97.56 108 PRO A N 1
ATOM 812 C CA . PRO A 1 108 ? -9.165 -3.672 17.700 1.00 97.56 108 PRO A CA 1
ATOM 813 C C . PRO A 1 108 ? -8.735 -2.984 16.399 1.00 97.56 108 PRO A C 1
ATOM 815 O O . PRO A 1 108 ? -9.526 -2.291 15.755 1.00 97.56 108 PRO A O 1
ATOM 818 N N . VAL A 1 109 ? -7.482 -3.210 16.005 1.00 98.62 109 VAL A N 1
ATOM 819 C CA . VAL A 1 109 ? -6.889 -2.723 14.754 1.00 98.62 109 VAL A CA 1
ATOM 820 C C . VAL A 1 109 ? -6.448 -3.930 13.936 1.00 98.62 109 VAL A C 1
ATOM 822 O O . VAL A 1 109 ? -5.814 -4.833 14.480 1.00 98.62 109 VAL A O 1
ATOM 825 N N . CYS A 1 110 ? -6.778 -3.959 12.646 1.00 98.62 110 CYS A N 1
ATOM 826 C CA . CYS A 1 110 ? -6.408 -5.061 11.763 1.00 98.62 110 CYS A CA 1
ATOM 827 C C . CYS A 1 110 ? -5.978 -4.549 10.386 1.00 98.62 110 CYS A C 1
ATOM 829 O O . CYS A 1 110 ? -6.744 -3.867 9.704 1.00 98.62 110 CYS A O 1
ATOM 831 N N . ALA A 1 111 ? -4.757 -4.892 9.983 1.00 98.44 111 ALA A N 1
ATOM 832 C CA . ALA A 1 111 ? -4.260 -4.732 8.630 1.00 98.44 111 ALA A CA 1
ATOM 833 C C . ALA A 1 111 ? -4.663 -5.933 7.772 1.00 98.44 111 ALA A C 1
ATOM 835 O O . ALA A 1 111 ? -4.467 -7.086 8.157 1.00 98.44 111 ALA A O 1
ATOM 836 N N . VAL A 1 112 ? -5.224 -5.650 6.602 1.00 98.25 112 VAL A N 1
ATOM 837 C CA . VAL A 1 112 ? -5.784 -6.651 5.697 1.00 98.25 112 VAL A CA 1
ATOM 838 C C . VAL A 1 112 ? -5.033 -6.573 4.383 1.00 98.25 112 VAL A C 1
ATOM 840 O O . VAL A 1 112 ? -5.015 -5.524 3.741 1.00 98.25 112 VAL A O 1
ATOM 843 N N . VAL A 1 113 ? -4.436 -7.695 3.982 1.00 98.25 113 VAL A N 1
ATOM 844 C CA . VAL A 1 113 ? -3.947 -7.851 2.612 1.00 98.25 113 VAL A CA 1
ATOM 845 C C . VAL A 1 113 ? -5.159 -7.940 1.695 1.00 98.25 113 VAL A C 1
ATOM 847 O O . VAL A 1 113 ? -6.042 -8.766 1.928 1.00 98.25 113 VAL A O 1
ATOM 850 N N . ASN A 1 114 ? -5.218 -7.087 0.678 1.00 98.12 114 ASN A N 1
ATOM 851 C CA . ASN A 1 114 ? -6.358 -7.031 -0.224 1.00 98.12 114 ASN A CA 1
ATOM 852 C C . ASN A 1 114 ? -5.962 -6.712 -1.669 1.00 98.12 114 ASN A C 1
ATOM 854 O O . ASN A 1 114 ? -5.004 -5.984 -1.959 1.00 98.12 114 ASN A O 1
ATOM 858 N N . GLN A 1 115 ? -6.791 -7.226 -2.563 1.00 98.38 115 GLN A N 1
ATOM 859 C CA . GLN A 1 115 ? -6.705 -7.118 -4.001 1.00 98.38 115 GLN A CA 1
ATOM 860 C C . GLN A 1 115 ? -7.684 -6.058 -4.513 1.00 98.38 115 GLN A C 1
ATOM 862 O O . GLN A 1 115 ? -8.730 -5.774 -3.915 1.00 98.38 115 GLN A O 1
ATOM 867 N N . VAL A 1 116 ? -7.341 -5.466 -5.649 1.00 97.69 116 VAL A N 1
ATOM 868 C CA . VAL A 1 116 ? -8.173 -4.512 -6.370 1.00 97.69 116 VAL A CA 1
ATOM 869 C C . VAL A 1 116 ? -8.293 -4.966 -7.810 1.00 97.69 116 VAL A C 1
ATOM 871 O O . VAL A 1 116 ? -7.306 -5.132 -8.519 1.00 97.69 116 VAL A O 1
ATOM 874 N N . LEU A 1 117 ? -9.537 -5.192 -8.216 1.00 97.12 117 LEU A N 1
ATOM 875 C CA . LEU A 1 117 ? -9.891 -5.546 -9.572 1.00 97.12 117 LEU A CA 1
ATOM 876 C C . LEU A 1 117 ? -9.605 -4.360 -10.491 1.00 97.12 117 LEU A C 1
ATOM 878 O O . LEU A 1 117 ? -10.075 -3.251 -10.233 1.00 97.12 117 LEU A O 1
ATOM 882 N N . VAL A 1 118 ? -8.890 -4.630 -11.573 1.00 95.75 118 VAL A N 1
ATOM 883 C CA . VAL A 1 118 ? -8.607 -3.695 -12.664 1.00 95.75 118 VAL A CA 1
ATOM 884 C C . VAL A 1 118 ? -9.043 -4.324 -13.985 1.00 95.75 118 VAL A C 1
ATOM 886 O O . VAL A 1 118 ? -9.281 -5.534 -14.062 1.00 95.75 118 VAL A O 1
ATOM 889 N N . THR A 1 119 ? -9.201 -3.514 -15.030 1.00 91.81 119 THR A N 1
ATOM 890 C CA . THR A 1 119 ? -9.547 -4.041 -16.356 1.00 91.81 119 THR A CA 1
ATOM 891 C C . THR A 1 119 ? -8.294 -4.519 -17.080 1.00 91.81 119 THR A C 1
ATOM 893 O O . THR A 1 119 ? -7.289 -3.819 -17.114 1.00 91.81 119 THR A O 1
ATOM 896 N N . LYS A 1 120 ? -8.359 -5.703 -17.699 1.00 86.75 120 LYS A N 1
ATOM 897 C CA . LYS A 1 120 ? -7.291 -6.205 -18.583 1.00 86.75 120 LYS A CA 1
ATOM 898 C C . LYS A 1 120 ? -7.129 -5.356 -19.850 1.00 86.75 120 LYS A C 1
ATOM 900 O O . LYS A 1 120 ? -6.088 -5.408 -20.490 1.00 86.75 120 LYS A O 1
ATOM 905 N N . ASP A 1 121 ? -8.170 -4.601 -20.199 1.00 88.38 121 ASP A N 1
ATOM 906 C CA . ASP A 1 121 ? -8.238 -3.769 -21.399 1.00 88.38 121 ASP A CA 1
ATOM 907 C C . ASP A 1 121 ? -7.803 -2.319 -21.115 1.00 88.38 121 ASP A C 1
ATOM 909 O O . ASP A 1 121 ? -8.094 -1.419 -21.903 1.00 88.38 121 ASP A O 1
ATOM 913 N N . ASP A 1 122 ? -7.141 -2.065 -19.978 1.00 85.25 122 ASP A N 1
ATOM 914 C CA . ASP A 1 122 ? -6.685 -0.719 -19.631 1.00 85.25 122 ASP A CA 1
ATOM 915 C C . ASP A 1 122 ? -5.608 -0.263 -20.628 1.00 85.25 122 ASP A C 1
ATOM 917 O O . ASP A 1 122 ? -4.626 -0.989 -20.826 1.00 85.25 122 ASP A O 1
ATOM 921 N N . PRO A 1 123 ? -5.748 0.922 -21.255 1.00 85.50 123 PRO A N 1
ATOM 922 C CA . PRO A 1 123 ? -4.761 1.436 -22.195 1.00 85.50 123 PRO A CA 1
ATOM 923 C C . PRO A 1 123 ? -3.337 1.466 -21.637 1.00 85.50 123 PRO A C 1
ATOM 925 O O . PRO A 1 123 ? -2.395 1.294 -22.406 1.00 85.50 123 PRO A O 1
ATOM 928 N N . GLU A 1 124 ? -3.160 1.645 -20.323 1.00 85.75 124 GLU A N 1
ATOM 929 C CA . GLU A 1 124 ? -1.842 1.677 -19.691 1.00 85.75 124 GLU A CA 1
ATOM 930 C C . GLU A 1 124 ? -1.083 0.343 -19.761 1.00 85.75 124 GLU A C 1
ATOM 932 O O . GLU A 1 124 ? 0.147 0.355 -19.665 1.00 85.75 124 GLU A O 1
ATOM 937 N N . PHE A 1 125 ? -1.770 -0.785 -19.982 1.00 82.19 125 PHE A N 1
ATOM 938 C CA . PHE A 1 125 ? -1.132 -2.088 -20.208 1.00 82.19 125 PHE A CA 1
ATOM 939 C C . PHE A 1 125 ? -0.550 -2.251 -21.618 1.00 82.19 125 PHE A C 1
ATOM 941 O O . PHE A 1 125 ? 0.215 -3.188 -21.854 1.00 82.19 125 PHE A O 1
ATOM 948 N N . PHE A 1 126 ? -0.885 -1.366 -22.562 1.00 81.50 126 PHE A N 1
ATOM 949 C CA . PHE A 1 126 ? -0.514 -1.518 -23.967 1.00 81.50 126 PHE A CA 1
ATOM 950 C C . PHE A 1 126 ? 0.473 -0.441 -24.434 1.00 81.50 126 PHE A C 1
ATOM 952 O O . PHE A 1 126 ? 0.314 0.754 -24.184 1.00 81.50 126 PHE A O 1
ATOM 959 N N . GLY A 1 127 ? 1.484 -0.872 -25.194 1.00 78.56 127 GLY A N 1
ATOM 960 C CA . GLY A 1 127 ? 2.448 0.025 -25.831 1.00 78.56 127 GLY A CA 1
ATOM 961 C C . GLY A 1 127 ? 3.327 0.766 -24.824 1.00 78.56 127 GLY A C 1
ATOM 962 O O . GLY A 1 127 ? 3.927 0.158 -23.945 1.00 78.56 127 GLY A O 1
ATOM 963 N N . ASP A 1 128 ? 3.434 2.083 -24.981 1.00 80.25 128 ASP A N 1
ATOM 964 C CA . ASP A 1 128 ? 4.232 2.976 -24.144 1.00 80.25 128 ASP A CA 1
ATOM 965 C C . ASP A 1 128 ? 3.362 3.851 -23.229 1.00 80.25 128 ASP A C 1
ATOM 967 O O . ASP A 1 128 ? 3.838 4.866 -22.731 1.00 80.25 128 ASP A O 1
ATOM 971 N N . ALA A 1 129 ? 2.096 3.493 -22.983 1.00 84.62 129 ALA A N 1
ATOM 972 C CA . ALA A 1 129 ? 1.145 4.341 -22.261 1.00 84.62 129 ALA A CA 1
ATOM 973 C C . ALA A 1 129 ? 1.382 4.411 -20.740 1.00 84.62 129 ALA A C 1
ATOM 975 O O . ALA A 1 129 ? 1.118 5.461 -20.155 1.00 84.62 129 ALA A O 1
ATOM 976 N N . ALA A 1 130 ? 1.967 3.371 -20.129 1.00 85.25 130 ALA A N 1
ATOM 977 C CA . ALA A 1 130 ? 2.270 3.279 -18.694 1.00 85.25 130 ALA A CA 1
ATOM 978 C C . ALA A 1 130 ? 2.757 4.603 -18.083 1.00 85.25 130 ALA A C 1
ATOM 980 O O . ALA A 1 130 ? 3.756 5.181 -18.531 1.00 85.25 130 ALA A O 1
ATOM 981 N N . SER A 1 131 ? 2.049 5.111 -17.078 1.00 84.62 131 SER A N 1
ATOM 982 C CA . SER A 1 131 ? 2.202 6.497 -16.626 1.00 84.62 131 SER A CA 1
ATOM 983 C C . SER A 1 131 ? 2.903 6.628 -15.273 1.00 84.62 131 SER A C 1
ATOM 985 O O . SER A 1 131 ? 3.576 7.632 -15.014 1.00 84.62 131 SER A O 1
ATOM 987 N N . LYS A 1 132 ? 2.789 5.615 -14.409 1.00 85.31 132 LYS A N 1
ATOM 988 C CA . LYS A 1 132 ? 3.181 5.712 -13.001 1.00 85.31 132 LYS A CA 1
ATOM 989 C C . LYS A 1 132 ? 4.664 5.422 -12.807 1.00 85.31 132 LYS A C 1
ATOM 991 O O . LYS A 1 132 ? 5.115 4.312 -13.082 1.00 85.31 132 LYS A O 1
ATOM 996 N N . PRO A 1 133 ? 5.449 6.384 -12.297 1.00 83.94 133 PRO A N 1
ATOM 997 C CA . PRO A 1 133 ? 6.882 6.201 -12.154 1.00 83.94 133 PRO A CA 1
ATOM 998 C C . PRO A 1 133 ? 7.241 5.445 -10.870 1.00 83.94 133 PRO A C 1
ATOM 1000 O O . PRO A 1 133 ? 6.812 5.806 -9.769 1.00 83.94 133 PRO A O 1
ATOM 1003 N N . VAL A 1 134 ? 8.099 4.435 -11.002 1.00 78.69 134 VAL A N 1
ATOM 1004 C CA . VAL A 1 134 ? 8.541 3.537 -9.925 1.00 78.69 134 VAL A CA 1
ATOM 1005 C C . VAL A 1 134 ? 10.067 3.458 -9.846 1.00 78.69 134 VAL A C 1
ATOM 1007 O O . VAL A 1 134 ? 10.774 3.820 -10.782 1.00 78.69 134 VAL A O 1
ATOM 1010 N N . GLY A 1 135 ? 10.585 3.037 -8.689 1.00 73.94 135 GLY A N 1
ATOM 1011 C CA . GLY A 1 135 ? 12.026 2.878 -8.468 1.00 73.94 135 GLY A CA 1
ATOM 1012 C C . GLY A 1 135 ? 12.826 4.188 -8.512 1.00 73.94 135 GLY A C 1
ATOM 1013 O O . GLY A 1 135 ? 12.271 5.275 -8.314 1.00 73.94 135 GLY A O 1
ATOM 1014 N N . ASN A 1 136 ? 14.131 4.059 -8.749 1.00 76.06 136 ASN A N 1
ATOM 1015 C CA . ASN A 1 136 ? 15.107 5.151 -8.721 1.00 76.06 136 ASN A CA 1
ATOM 1016 C C . ASN A 1 136 ? 15.026 6.065 -9.953 1.00 76.06 136 ASN A C 1
ATOM 1018 O O . ASN A 1 136 ? 14.472 5.692 -10.985 1.00 76.06 136 ASN A O 1
ATOM 1022 N N . PHE A 1 137 ? 15.593 7.267 -9.821 1.00 82.94 137 PHE A N 1
ATOM 1023 C CA . PHE A 1 137 ? 15.871 8.157 -10.948 1.00 82.94 137 PHE A CA 1
ATOM 1024 C C . PHE A 1 137 ? 17.176 7.751 -11.634 1.00 82.94 137 PHE A C 1
ATOM 1026 O O . PHE A 1 137 ? 18.139 7.411 -10.950 1.00 82.94 137 PHE A O 1
ATOM 1033 N N . PHE A 1 138 ? 17.203 7.865 -12.958 1.00 85.50 138 PHE A N 1
ATOM 1034 C CA . PHE A 1 138 ? 18.328 7.536 -13.825 1.00 85.50 138 PHE A CA 1
ATOM 1035 C C . PHE A 1 138 ? 18.757 8.753 -14.654 1.00 85.50 138 PHE A C 1
ATOM 1037 O O . PHE A 1 138 ? 17.921 9.613 -14.974 1.00 85.50 138 PHE A O 1
ATOM 1044 N N . THR A 1 139 ? 20.041 8.826 -15.012 1.00 90.31 139 THR A N 1
ATOM 1045 C CA . THR A 1 139 ? 20.494 9.654 -16.143 1.00 90.31 139 THR A CA 1
ATOM 1046 C C . THR A 1 139 ? 19.975 9.077 -17.462 1.00 90.31 139 THR A C 1
ATOM 1048 O O . THR A 1 139 ? 19.356 8.011 -17.492 1.00 90.31 139 THR A O 1
ATOM 1051 N N . GLU A 1 140 ? 20.172 9.795 -18.566 1.00 92.38 140 GLU A N 1
ATOM 1052 C CA . GLU A 1 140 ? 19.798 9.282 -19.887 1.00 92.38 140 GLU A CA 1
ATOM 1053 C C . GLU A 1 140 ? 20.638 8.059 -20.277 1.00 92.38 140 GLU A C 1
ATOM 1055 O O . GLU A 1 140 ? 20.095 7.091 -20.802 1.00 92.38 140 GLU A O 1
ATOM 1060 N N . GLU A 1 141 ? 21.929 8.066 -19.948 1.00 92.31 141 GLU A N 1
ATOM 1061 C CA . GLU A 1 141 ? 22.850 6.956 -20.200 1.00 92.31 141 GLU A CA 1
ATOM 1062 C C . GLU A 1 141 ? 22.451 5.718 -19.386 1.00 92.31 141 GLU A C 1
ATOM 1064 O O . GLU A 1 141 ? 22.250 4.648 -19.957 1.00 92.31 141 GLU A O 1
ATOM 1069 N N . GLU A 1 142 ? 22.222 5.882 -18.076 1.00 90.69 142 GLU A N 1
ATOM 1070 C CA . GLU A 1 142 ? 21.737 4.806 -17.198 1.00 90.69 142 GLU A CA 1
ATOM 1071 C C . GLU A 1 142 ? 20.399 4.234 -17.709 1.00 90.69 142 GLU A C 1
ATOM 1073 O O . GLU A 1 142 ? 20.184 3.023 -17.721 1.00 90.69 142 GLU A O 1
ATOM 1078 N N . ALA A 1 143 ? 19.484 5.096 -18.168 1.00 90.00 143 ALA A N 1
ATOM 1079 C CA . ALA A 1 143 ? 18.203 4.669 -18.726 1.00 90.00 143 ALA A CA 1
ATOM 1080 C C . ALA A 1 143 ? 18.360 3.858 -20.024 1.00 90.00 143 ALA A C 1
ATOM 1082 O O . ALA A 1 143 ? 17.627 2.887 -20.225 1.00 90.00 143 ALA A O 1
ATOM 1083 N N . GLN A 1 144 ? 19.295 4.236 -20.900 1.00 91.69 144 GLN A N 1
ATOM 1084 C CA . GLN A 1 144 ? 19.585 3.504 -22.136 1.00 91.69 144 GLN A CA 1
ATOM 1085 C C . GLN A 1 144 ? 20.202 2.132 -21.856 1.00 91.69 144 GLN A C 1
ATOM 1087 O O . GLN A 1 144 ? 19.812 1.157 -22.500 1.00 91.69 144 GLN A O 1
ATOM 1092 N N . GLU A 1 145 ? 21.104 2.034 -20.879 1.00 91.12 145 GLU A N 1
ATOM 1093 C CA . GLU A 1 145 ? 21.683 0.760 -20.437 1.00 91.12 145 GLU A CA 1
ATOM 1094 C C . GLU A 1 145 ? 20.594 -0.175 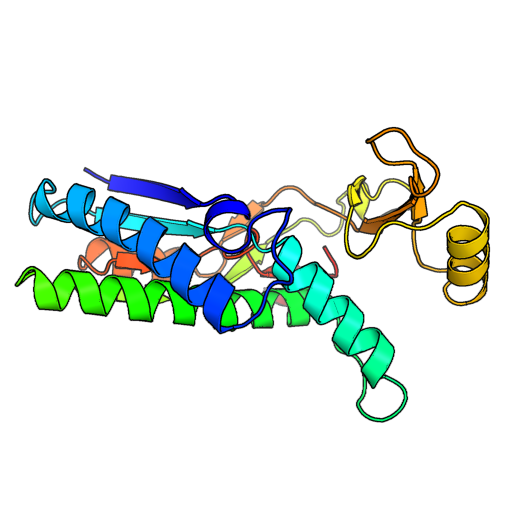-19.901 1.00 91.12 145 GLU A C 1
ATOM 1096 O O . GLU A 1 145 ? 20.436 -1.289 -20.403 1.00 91.12 145 GLU A O 1
ATOM 1101 N N . ILE A 1 146 ? 19.750 0.316 -18.985 1.00 86.75 146 ILE A N 1
ATOM 1102 C CA . ILE A 1 146 ? 18.633 -0.467 -18.438 1.00 86.75 146 ILE A CA 1
ATOM 1103 C C . ILE A 1 146 ? 17.678 -0.902 -19.549 1.00 86.75 146 ILE A C 1
ATOM 1105 O O . ILE A 1 146 ? 17.210 -2.033 -19.537 1.00 86.75 146 ILE A O 1
ATOM 1109 N N . LYS A 1 147 ? 17.378 -0.042 -20.529 1.00 88.06 147 LYS A N 1
ATOM 1110 C CA . LYS A 1 147 ? 16.495 -0.401 -21.649 1.00 88.06 147 LYS A CA 1
ATOM 1111 C C . LYS A 1 147 ? 17.110 -1.464 -22.569 1.00 88.06 147 LYS A C 1
ATOM 1113 O O . LYS A 1 147 ? 16.362 -2.236 -23.164 1.00 88.06 147 LYS A O 1
ATOM 1118 N N . CYS A 1 148 ? 18.438 -1.512 -22.691 1.00 89.50 148 CYS A N 1
ATOM 1119 C CA . CYS A 1 148 ? 19.134 -2.580 -23.413 1.00 89.50 148 CYS A CA 1
ATOM 1120 C C . CYS A 1 148 ? 19.064 -3.914 -22.658 1.00 89.50 148 CYS A C 1
ATOM 1122 O O . CYS A 1 148 ? 18.855 -4.954 -23.280 1.00 89.50 148 CYS A O 1
ATOM 1124 N N . GLU A 1 149 ? 19.226 -3.883 -21.334 1.00 85.44 149 GLU A N 1
ATOM 1125 C CA . GLU A 1 149 ? 19.138 -5.070 -20.473 1.00 85.44 149 GLU A CA 1
ATOM 1126 C C . GLU A 1 149 ? 17.698 -5.578 -20.315 1.00 85.44 149 GLU A C 1
ATOM 1128 O O . GLU A 1 149 ? 17.467 -6.785 -20.260 1.00 85.44 149 GLU A O 1
ATOM 1133 N N . HIS A 1 150 ? 16.739 -4.650 -20.297 1.00 83.38 150 HIS A N 1
ATOM 1134 C CA . HIS A 1 150 ? 15.310 -4.869 -20.095 1.00 83.38 150 HIS A CA 1
ATOM 1135 C C . HIS A 1 150 ? 14.482 -4.193 -21.202 1.00 83.38 150 HIS A C 1
ATOM 1137 O O . HIS A 1 150 ? 13.862 -3.140 -20.975 1.00 83.38 150 HIS A O 1
ATOM 1143 N N . PRO A 1 151 ? 14.442 -4.768 -22.423 1.00 85.44 151 PRO A N 1
ATOM 1144 C CA . PRO A 1 151 ? 13.695 -4.207 -23.550 1.00 85.44 151 PRO A CA 1
ATOM 1145 C C . PRO A 1 151 ? 12.203 -3.993 -23.262 1.00 85.44 151 PRO A C 1
ATOM 1147 O O . PRO A 1 151 ? 11.574 -3.124 -23.869 1.00 85.44 151 PRO A O 1
ATOM 1150 N N . GLU A 1 152 ? 11.638 -4.744 -22.321 1.00 83.25 152 GLU A N 1
ATOM 1151 C CA . GLU A 1 152 ? 10.253 -4.669 -21.865 1.00 83.25 152 GLU A CA 1
ATOM 1152 C C . GLU A 1 152 ? 9.952 -3.453 -20.973 1.00 83.25 152 GLU A C 1
ATOM 1154 O O . GLU A 1 152 ? 8.805 -3.016 -20.902 1.00 83.25 152 GLU A O 1
ATOM 1159 N N . TYR A 1 153 ? 10.951 -2.853 -20.316 1.00 86.94 153 TYR A N 1
ATOM 1160 C CA . TYR A 1 153 ? 10.711 -1.733 -19.403 1.00 86.94 153 TYR A CA 1
ATOM 1161 C C . TYR A 1 153 ? 10.342 -0.458 -20.146 1.00 86.94 153 TYR A C 1
ATOM 1163 O O . TYR A 1 153 ? 11.071 0.019 -21.012 1.00 86.94 153 TYR A O 1
ATOM 1171 N N . ILE A 1 154 ? 9.237 0.171 -19.762 1.00 87.50 154 ILE A N 1
ATOM 1172 C CA . ILE A 1 154 ? 8.901 1.511 -20.236 1.00 87.50 154 ILE A CA 1
ATOM 1173 C C . ILE A 1 154 ? 9.667 2.490 -19.346 1.00 87.50 154 ILE A C 1
ATOM 1175 O O . ILE A 1 154 ? 9.475 2.505 -18.135 1.00 87.50 154 ILE A O 1
ATOM 1179 N N . ILE A 1 155 ? 10.577 3.273 -19.925 1.00 89.62 155 ILE A N 1
ATOM 1180 C CA . ILE A 1 155 ? 11.369 4.270 -19.196 1.00 89.62 155 ILE A CA 1
ATOM 1181 C C . ILE A 1 155 ? 11.036 5.633 -19.782 1.00 89.62 155 ILE A C 1
ATOM 1183 O O . ILE A 1 155 ? 11.191 5.856 -20.982 1.00 89.62 155 ILE A O 1
ATOM 1187 N N . LYS A 1 156 ? 10.547 6.539 -18.936 1.00 89.62 156 LYS A N 1
ATOM 1188 C CA . LYS A 1 156 ? 10.099 7.867 -19.352 1.00 89.62 156 LYS A CA 1
ATOM 1189 C C . LYS A 1 156 ? 10.816 8.950 -18.576 1.00 89.62 156 LYS A C 1
ATOM 1191 O O . LYS A 1 156 ? 11.174 8.784 -17.407 1.00 89.62 156 LYS A O 1
ATOM 1196 N N . LYS A 1 157 ? 10.954 10.098 -19.230 1.00 89.62 157 LYS A N 1
ATOM 1197 C CA . LYS A 1 157 ? 11.365 11.330 -18.574 1.00 89.62 157 LYS A CA 1
ATOM 1198 C C . LYS A 1 157 ? 10.238 11.811 -17.659 1.00 89.62 157 LYS A C 1
ATOM 1200 O O . LYS A 1 157 ? 9.107 12.004 -18.100 1.00 89.62 157 LYS A O 1
ATOM 1205 N N . VAL A 1 158 ? 10.547 12.013 -16.387 1.00 84.81 158 VAL A N 1
ATOM 1206 C CA . VAL A 1 158 ? 9.632 12.489 -15.349 1.00 84.81 158 VAL A CA 1
ATOM 1207 C C . VAL A 1 158 ? 10.116 13.827 -14.797 1.00 84.81 158 VAL A C 1
ATOM 1209 O O . VAL A 1 158 ? 11.278 14.196 -14.939 1.00 84.81 158 VAL A O 1
ATOM 1212 N N . LYS A 1 159 ? 9.222 14.575 -14.148 1.00 77.00 159 LYS A N 1
ATOM 1213 C CA . LYS A 1 159 ? 9.601 15.776 -13.385 1.00 77.00 159 LYS A CA 1
ATOM 1214 C C . LYS A 1 159 ? 10.134 15.318 -12.018 1.00 77.00 159 LYS A C 1
ATOM 1216 O O . LYS A 1 159 ? 9.511 14.429 -11.435 1.00 77.00 159 LYS A O 1
ATOM 1221 N N . PRO A 1 160 ? 11.244 15.871 -11.493 1.00 63.62 160 PRO A N 1
ATOM 1222 C CA . PRO A 1 160 ? 11.684 17.269 -11.602 1.00 63.62 160 PRO A CA 1
ATOM 1223 C C . PRO A 1 160 ? 12.889 17.502 -12.535 1.00 63.62 160 PRO A C 1
ATOM 1225 O O . PRO A 1 160 ? 13.407 16.571 -13.128 1.00 63.62 160 PRO A O 1
ATOM 1228 N N . ASN A 1 161 ? 13.306 18.764 -12.694 1.00 60.38 161 ASN A N 1
ATOM 1229 C CA . ASN A 1 161 ? 14.477 19.155 -13.491 1.00 60.38 161 ASN A CA 1
ATOM 1230 C C . ASN A 1 161 ? 15.793 18.722 -12.812 1.00 60.38 161 ASN A C 1
ATOM 1232 O O . ASN A 1 161 ? 15.900 18.794 -11.589 1.00 60.38 161 ASN A O 1
ATOM 1236 N N . GLY A 1 162 ? 16.794 18.339 -13.608 1.00 71.75 162 GLY A N 1
ATOM 1237 C CA . GLY A 1 162 ? 18.123 17.901 -13.170 1.00 71.75 162 GLY A CA 1
ATOM 1238 C C . GLY A 1 162 ? 18.743 16.933 -14.183 1.00 71.75 162 GLY A C 1
ATOM 1239 O O . GLY A 1 162 ? 18.207 16.783 -15.282 1.00 71.75 162 GLY A O 1
ATOM 1240 N N . ASP A 1 163 ? 19.827 16.257 -13.800 1.00 77.06 163 ASP A N 1
ATOM 1241 C CA . ASP A 1 163 ? 20.514 15.290 -14.676 1.00 77.06 163 ASP A CA 1
ATOM 1242 C C . ASP A 1 163 ? 19.910 13.877 -14.579 1.00 77.06 163 ASP A C 1
ATOM 1244 O O . ASP A 1 163 ? 19.953 13.105 -15.534 1.00 77.06 163 ASP A O 1
ATOM 1248 N N . ARG A 1 164 ? 19.276 13.541 -13.444 1.00 84.12 164 ARG A N 1
ATOM 1249 C CA . ARG A 1 164 ? 18.589 12.255 -13.227 1.00 84.12 164 ARG A CA 1
ATOM 1250 C C . ARG A 1 164 ? 17.079 12.433 -13.306 1.00 84.12 164 ARG A C 1
ATOM 1252 O O . ARG A 1 164 ? 16.419 12.716 -12.310 1.00 84.12 164 ARG A O 1
ATOM 1259 N N . VAL A 1 165 ? 16.549 12.310 -14.516 1.00 89.00 165 VAL A N 1
ATOM 1260 C CA . VAL A 1 165 ? 15.158 12.654 -14.869 1.00 89.00 165 VAL A CA 1
ATOM 1261 C C . VAL A 1 165 ? 14.405 11.509 -15.522 1.00 89.00 165 VAL A C 1
ATOM 1263 O O . VAL A 1 165 ? 13.271 11.692 -15.948 1.00 89.00 165 VAL A O 1
ATOM 1266 N N . TRP A 1 166 ? 15.000 10.325 -15.589 1.00 89.31 166 TRP A N 1
ATOM 1267 C CA . TRP A 1 166 ? 14.378 9.144 -16.170 1.00 89.31 166 TRP A CA 1
ATOM 1268 C C . TRP A 1 166 ? 13.945 8.183 -15.073 1.00 89.31 166 TRP A C 1
ATOM 1270 O O . TRP A 1 166 ? 14.664 7.985 -14.098 1.00 89.31 166 TRP A O 1
ATOM 1280 N N . ARG A 1 167 ? 12.757 7.594 -15.204 1.00 87.19 167 ARG A N 1
ATOM 1281 C CA . ARG A 1 167 ? 12.272 6.541 -14.300 1.00 87.19 167 ARG A CA 1
ATOM 1282 C C . ARG A 1 167 ? 11.575 5.456 -15.100 1.00 87.19 167 ARG A C 1
ATOM 1284 O O . ARG A 1 167 ? 10.941 5.748 -16.116 1.00 87.19 167 ARG A O 1
ATOM 1291 N N . ARG A 1 168 ? 11.647 4.217 -14.607 1.00 87.00 168 ARG A N 1
ATOM 1292 C CA . ARG A 1 168 ? 10.757 3.149 -15.073 1.00 87.00 168 ARG A CA 1
ATOM 1293 C C . ARG A 1 168 ? 9.321 3.571 -14.771 1.00 87.00 168 ARG A C 1
ATOM 1295 O O . ARG A 1 168 ? 9.022 4.004 -13.658 1.00 87.00 168 ARG A O 1
ATOM 1302 N N . THR A 1 169 ? 8.448 3.447 -15.754 1.00 87.69 169 THR A N 1
ATOM 1303 C CA . THR A 1 169 ? 7.009 3.621 -15.613 1.00 87.69 169 THR A CA 1
ATOM 1304 C C . THR A 1 169 ? 6.311 2.287 -15.782 1.00 87.69 169 THR A C 1
ATOM 1306 O O . THR A 1 169 ? 6.718 1.458 -16.594 1.00 87.69 169 THR A O 1
ATOM 1309 N N . VAL A 1 170 ? 5.265 2.091 -14.999 1.00 85.69 170 VAL A N 1
ATOM 1310 C CA . VAL A 1 170 ? 4.432 0.888 -14.999 1.00 85.69 170 VAL A CA 1
ATOM 1311 C C . VAL A 1 170 ? 2.969 1.289 -15.155 1.00 85.69 170 VAL A C 1
ATOM 1313 O O . VAL A 1 170 ? 2.646 2.462 -14.918 1.00 85.69 170 VAL A O 1
ATOM 1316 N N . PRO A 1 171 ? 2.109 0.364 -15.606 1.00 88.19 171 PRO A N 1
ATOM 1317 C CA . PRO A 1 171 ? 0.685 0.629 -15.717 1.00 88.19 171 PRO A CA 1
ATOM 1318 C C . PRO A 1 171 ? 0.104 1.100 -14.383 1.00 88.19 171 PRO A C 1
ATOM 1320 O O . PRO A 1 171 ? 0.517 0.642 -13.325 1.00 88.19 171 PRO A O 1
ATOM 1323 N N . SER A 1 172 ? -0.850 2.021 -14.417 1.00 86.81 172 SER A N 1
ATOM 1324 C CA . SER A 1 172 ? -1.604 2.456 -13.240 1.00 86.81 172 SER A CA 1
ATOM 1325 C C . SER A 1 172 ? -3.097 2.509 -13.554 1.00 86.81 172 SER A C 1
ATOM 1327 O O . SER A 1 172 ? -3.679 3.594 -13.544 1.00 86.81 172 SER A O 1
ATOM 1329 N N . PRO A 1 173 ? -3.706 1.348 -13.840 1.00 87.75 173 PRO A N 1
ATOM 1330 C CA . PRO A 1 173 ? -5.090 1.258 -14.264 1.00 87.75 173 PRO A CA 1
ATOM 1331 C C . PRO A 1 173 ? -6.041 1.765 -13.182 1.00 87.75 173 PRO A C 1
ATOM 1333 O O . PRO A 1 173 ? -5.771 1.655 -11.978 1.00 87.75 173 PRO A O 1
ATOM 1336 N N . ASP A 1 174 ? -7.191 2.269 -13.617 1.00 89.88 174 ASP A N 1
ATOM 1337 C CA . ASP A 1 174 ? -8.214 2.733 -12.690 1.00 89.88 174 ASP A CA 1
ATOM 1338 C C . ASP A 1 174 ? -8.810 1.550 -11.897 1.00 89.88 174 ASP A C 1
ATOM 1340 O O . ASP A 1 174 ? -9.164 0.508 -12.467 1.00 89.88 174 ASP A O 1
ATOM 1344 N N . PRO A 1 175 ? -8.952 1.682 -10.565 1.00 93.31 175 PRO A N 1
ATOM 1345 C CA . PRO A 1 175 ? -9.495 0.619 -9.734 1.00 93.31 175 PRO A CA 1
ATOM 1346 C C . PRO A 1 175 ? -10.998 0.443 -9.988 1.00 93.31 175 PRO A C 1
ATOM 1348 O O . PRO A 1 175 ? -11.776 1.389 -9.866 1.00 93.31 175 PRO A O 1
ATOM 1351 N N . ILE A 1 176 ? -11.434 -0.788 -10.265 1.00 95.25 176 ILE A N 1
ATOM 1352 C CA . ILE A 1 176 ? -12.852 -1.122 -10.481 1.00 95.25 176 ILE A CA 1
ATOM 1353 C C . ILE A 1 176 ? -13.531 -1.467 -9.158 1.00 95.25 176 ILE A C 1
ATOM 1355 O O . ILE A 1 176 ? -14.604 -0.954 -8.842 1.00 95.25 176 ILE A O 1
ATOM 1359 N N . ALA A 1 177 ? -12.933 -2.377 -8.386 1.00 95.81 177 ALA A N 1
ATOM 1360 C CA . ALA A 1 177 ? -13.522 -2.860 -7.142 1.00 95.81 177 ALA A CA 1
ATOM 1361 C C . ALA A 1 177 ? -12.466 -3.428 -6.193 1.00 95.81 177 ALA A C 1
ATOM 1363 O O . ALA A 1 177 ? -11.509 -4.063 -6.622 1.00 95.81 177 ALA A O 1
ATOM 1364 N N . ASN A 1 178 ? -12.681 -3.273 -4.888 1.00 96.88 178 ASN A N 1
ATOM 1365 C CA . ASN A 1 178 ? -11.908 -3.995 -3.880 1.00 96.88 178 ASN A CA 1
ATOM 1366 C C . ASN A 1 178 ? -12.498 -5.403 -3.707 1.00 96.88 178 ASN A C 1
ATOM 1368 O O . ASN A 1 178 ? -13.682 -5.543 -3.376 1.00 96.88 178 ASN A O 1
ATOM 1372 N N . VAL A 1 179 ? -11.684 -6.431 -3.953 1.00 98.00 179 VAL A N 1
ATOM 1373 C CA . VAL A 1 179 ? -12.130 -7.833 -3.975 1.00 98.00 179 VAL A CA 1
ATOM 1374 C C . VAL A 1 179 ? -12.589 -8.278 -2.585 1.00 98.00 179 VAL A C 1
ATOM 1376 O O . VAL A 1 179 ? -13.635 -8.909 -2.447 1.00 98.00 179 VAL A O 1
ATOM 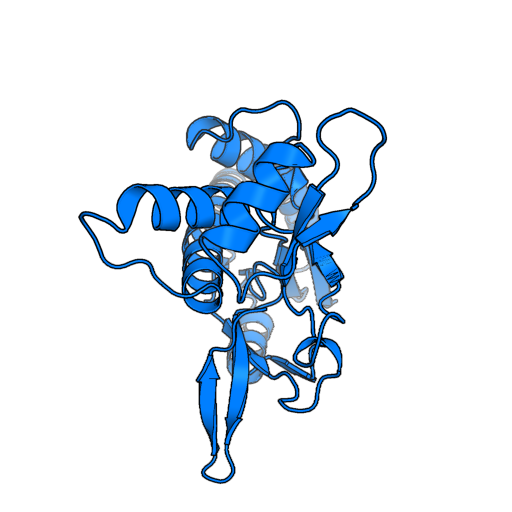1379 N N . GLU A 1 180 ? -11.882 -7.861 -1.537 1.00 98.12 180 GLU A N 1
ATOM 1380 C CA . GLU A 1 180 ? -12.186 -8.171 -0.138 1.00 98.12 180 GLU A CA 1
ATOM 1381 C C . GLU A 1 180 ? -13.118 -7.137 0.526 1.00 98.12 180 GLU A C 1
ATOM 1383 O O . GLU A 1 180 ? -13.263 -7.124 1.753 1.00 98.12 180 GLU A O 1
ATOM 1388 N N . SER A 1 181 ? -13.789 -6.282 -0.257 1.00 96.62 181 SER A N 1
ATOM 1389 C CA . SER A 1 181 ? -14.673 -5.218 0.250 1.00 96.62 181 SER A CA 1
ATOM 1390 C C . SER A 1 181 ? -15.731 -5.713 1.238 1.00 96.62 181 SER A C 1
ATOM 1392 O O . SER A 1 181 ? -15.948 -5.063 2.259 1.00 96.62 181 SER A O 1
ATOM 1394 N N . GLU A 1 182 ? -16.348 -6.871 0.999 1.00 97.94 182 GLU A N 1
ATOM 1395 C CA . GLU A 1 182 ? -17.346 -7.452 1.907 1.00 97.94 182 GLU A CA 1
ATOM 1396 C C . GLU A 1 182 ? -16.751 -7.846 3.267 1.00 97.94 182 GLU A C 1
ATOM 1398 O O . GLU A 1 182 ? -17.337 -7.560 4.316 1.00 97.94 182 GLU A O 1
ATOM 1403 N N . ALA A 1 183 ? -15.570 -8.467 3.276 1.00 98.38 183 ALA A N 1
ATOM 1404 C CA . ALA A 1 183 ? -14.882 -8.837 4.511 1.00 98.38 183 ALA A CA 1
ATOM 1405 C C . ALA A 1 183 ? -14.436 -7.586 5.283 1.00 98.38 183 ALA A C 1
ATOM 1407 O O . ALA A 1 183 ? -14.706 -7.463 6.481 1.00 98.38 183 ALA A O 1
ATOM 1408 N N . ILE A 1 184 ? -13.833 -6.622 4.579 1.00 98.31 184 ILE A N 1
ATOM 1409 C CA . ILE A 1 184 ? -13.424 -5.326 5.132 1.00 98.31 184 ILE A CA 1
ATOM 1410 C C . ILE A 1 184 ? -14.628 -4.599 5.729 1.00 98.31 184 ILE A C 1
ATOM 1412 O O . ILE A 1 184 ? -14.577 -4.158 6.876 1.00 98.31 184 ILE A O 1
ATOM 1416 N N . LYS A 1 185 ? -15.742 -4.525 4.996 1.00 98.00 185 LYS A N 1
ATOM 1417 C CA . LYS A 1 185 ? -16.973 -3.885 5.460 1.00 98.00 185 LYS A CA 1
ATOM 1418 C C . LYS A 1 185 ? -17.487 -4.526 6.745 1.00 98.00 185 LYS A C 1
ATOM 1420 O O . LYS A 1 185 ? -17.844 -3.796 7.662 1.00 98.00 185 LYS A O 1
ATOM 1425 N N . ARG A 1 186 ? -17.503 -5.859 6.845 1.00 98.50 186 ARG A N 1
ATOM 1426 C CA . ARG A 1 186 ? -17.935 -6.564 8.066 1.00 98.50 186 ARG A CA 1
ATOM 1427 C C . ARG A 1 186 ? -17.046 -6.242 9.266 1.00 98.50 186 ARG A C 1
ATOM 1429 O O . ARG A 1 186 ? -17.573 -5.992 10.346 1.00 98.50 186 ARG A O 1
ATOM 1436 N N . MET A 1 187 ? -15.727 -6.197 9.078 1.00 98.44 187 MET A N 1
ATOM 1437 C CA . MET A 1 187 ? -14.788 -5.812 10.139 1.00 98.44 187 MET A CA 1
ATOM 1438 C C . MET A 1 187 ? -15.010 -4.365 10.589 1.00 98.44 187 MET A C 1
ATOM 1440 O O . MET A 1 187 ? -15.151 -4.099 11.783 1.00 98.44 187 MET A O 1
ATOM 1444 N N . VAL A 1 188 ? -15.127 -3.442 9.631 1.00 98.12 188 VAL A N 1
ATOM 1445 C CA . VAL A 1 188 ? -15.424 -2.032 9.903 1.00 98.12 188 VAL A CA 1
ATOM 1446 C C . VAL A 1 188 ? -16.770 -1.893 10.620 1.00 98.12 188 VAL A C 1
ATOM 1448 O O . VAL A 1 188 ? -16.864 -1.178 11.610 1.00 98.12 188 VAL A O 1
ATOM 1451 N N . ASP A 1 189 ? -17.815 -2.594 10.182 1.00 97.56 189 ASP A N 1
ATOM 1452 C CA . ASP A 1 189 ? -19.145 -2.541 10.801 1.00 97.56 189 ASP A CA 1
ATOM 1453 C C . ASP A 1 189 ? -19.130 -3.061 12.248 1.00 97.56 189 ASP A C 1
ATOM 1455 O O . ASP A 1 189 ? -19.818 -2.489 13.098 1.00 97.56 189 ASP A O 1
ATOM 1459 N N . ALA A 1 190 ? -18.280 -4.051 12.542 1.00 97.69 190 ALA A N 1
ATOM 1460 C CA . ALA A 1 190 ? -18.030 -4.580 13.884 1.00 97.69 190 ALA A CA 1
ATOM 1461 C C . ALA A 1 190 ? -17.197 -3.645 14.790 1.00 97.69 190 ALA A C 1
ATOM 1463 O O . ALA A 1 190 ? -16.935 -3.984 15.940 1.00 97.69 190 ALA A O 1
ATOM 1464 N N . GLY A 1 191 ? -16.783 -2.470 14.301 1.00 97.00 191 GLY A N 1
ATOM 1465 C CA . GLY A 1 191 ? -16.048 -1.469 15.082 1.00 97.00 191 GLY A CA 1
ATOM 1466 C C . GLY A 1 191 ? -14.524 -1.602 15.027 1.00 97.00 191 GLY A C 1
ATOM 1467 O O . GLY A 1 191 ? -13.834 -0.759 15.613 1.00 97.00 191 GLY A O 1
ATOM 1468 N N . ILE A 1 192 ? -14.010 -2.596 14.290 1.00 98.50 192 ILE A N 1
ATOM 1469 C CA . ILE A 1 192 ? -12.579 -2.800 14.047 1.00 98.50 192 ILE A CA 1
ATOM 1470 C C . ILE A 1 192 ? -12.052 -1.651 13.186 1.00 98.50 192 ILE A C 1
ATOM 1472 O O . ILE A 1 192 ? -12.654 -1.285 12.174 1.00 98.50 192 ILE A O 1
ATOM 1476 N N . ILE A 1 193 ? -10.915 -1.084 13.582 1.00 98.62 193 ILE A N 1
ATOM 1477 C CA . ILE A 1 193 ? -10.175 -0.127 12.765 1.00 98.62 193 ILE A CA 1
ATOM 1478 C C . ILE A 1 193 ? -9.414 -0.927 11.712 1.00 98.62 193 ILE A C 1
ATOM 1480 O O . ILE A 1 193 ? -8.453 -1.629 12.028 1.00 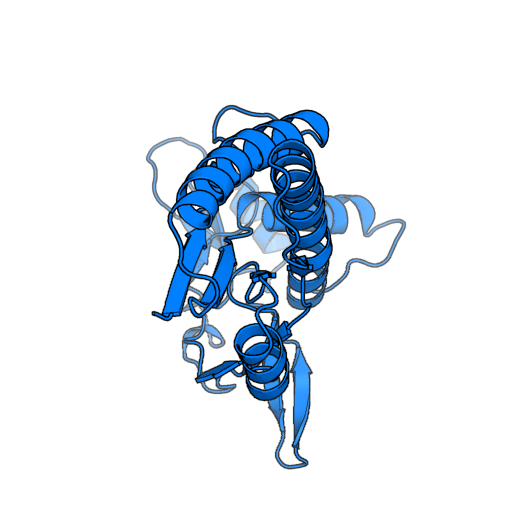98.62 193 ILE A O 1
ATOM 1484 N N . VAL A 1 194 ? -9.854 -0.840 10.460 1.00 98.69 194 VAL A N 1
ATOM 1485 C CA . VAL A 1 194 ? -9.257 -1.621 9.371 1.00 98.69 194 VAL A CA 1
ATOM 1486 C C . VAL A 1 194 ? -8.236 -0.783 8.613 1.00 98.69 194 VAL A C 1
ATOM 1488 O O . VAL A 1 194 ? -8.557 0.309 8.147 1.00 98.69 194 VAL A O 1
ATOM 1491 N N . ILE A 1 195 ? -7.020 -1.306 8.464 1.00 98.69 195 ILE A N 1
ATOM 1492 C CA . ILE A 1 195 ? -5.993 -0.775 7.564 1.00 98.69 195 ILE A CA 1
ATOM 1493 C C . ILE A 1 195 ? -6.023 -1.638 6.299 1.00 98.69 195 ILE A C 1
ATOM 1495 O O . ILE A 1 195 ? -5.753 -2.833 6.362 1.00 98.69 195 ILE A O 1
ATOM 1499 N N . ALA A 1 196 ? -6.391 -1.062 5.160 1.00 97.88 196 ALA A N 1
ATOM 1500 C CA . ALA A 1 196 ? -6.530 -1.791 3.901 1.00 97.88 196 ALA A CA 1
ATOM 1501 C C . ALA A 1 196 ? -6.205 -0.891 2.702 1.00 97.88 196 ALA A C 1
ATOM 1503 O O . ALA A 1 196 ? -5.935 0.300 2.841 1.00 97.88 196 ALA A O 1
ATOM 1504 N N . SER A 1 197 ? -6.230 -1.467 1.506 1.00 95.69 197 SER A N 1
ATOM 1505 C CA . SER A 1 197 ? -5.870 -0.824 0.239 1.00 95.69 197 SER A CA 1
ATOM 1506 C C . SER A 1 197 ? -4.487 -0.175 0.288 1.00 95.69 197 SER A C 1
ATOM 1508 O O . SER A 1 197 ? -4.281 0.926 -0.228 1.00 95.69 197 SER A O 1
ATOM 1510 N N . GLY A 1 198 ? -3.530 -0.850 0.929 1.00 94.75 198 GLY A N 1
ATOM 1511 C CA . GLY A 1 198 ? -2.147 -0.397 0.974 1.00 94.75 198 GLY A CA 1
ATOM 1512 C C . GLY A 1 198 ? -1.546 -0.345 -0.431 1.00 94.75 198 GLY A C 1
ATOM 1513 O O . GLY A 1 198 ? -1.656 -1.300 -1.199 1.00 94.75 198 GLY A O 1
ATOM 1514 N N . GLY A 1 199 ? -0.971 0.801 -0.791 1.00 91.94 199 GLY A N 1
ATOM 1515 C CA . GLY A 1 199 ? -0.490 1.078 -2.146 1.00 91.94 199 GLY A CA 1
ATOM 1516 C C . GLY A 1 199 ? -1.585 1.260 -3.200 1.00 91.94 199 GLY A C 1
ATOM 1517 O O . GLY A 1 199 ? -1.263 1.342 -4.378 1.00 91.94 199 GLY A O 1
ATOM 1518 N N . GLY A 1 200 ? -2.857 1.323 -2.792 1.00 92.62 200 GLY A N 1
ATOM 1519 C CA . GLY A 1 200 ? -4.008 1.270 -3.695 1.00 92.62 200 GLY A CA 1
ATOM 1520 C C . GLY A 1 200 ? -4.645 -0.118 -3.813 1.00 92.62 200 GLY A C 1
ATOM 1521 O O . GLY A 1 200 ? -5.728 -0.208 -4.375 1.00 92.62 200 GLY A O 1
ATOM 1522 N N . GLY A 1 201 ? -4.051 -1.163 -3.222 1.00 95.69 201 GLY A N 1
ATOM 1523 C CA . GLY A 1 201 ? -4.488 -2.559 -3.375 1.00 95.69 201 GLY A CA 1
ATOM 1524 C C . GLY A 1 201 ? -3.601 -3.349 -4.341 1.00 95.69 201 GLY A C 1
ATOM 1525 O O . GLY A 1 201 ? -2.934 -2.754 -5.180 1.00 95.69 201 GLY A O 1
ATOM 1526 N N . ILE A 1 202 ? -3.570 -4.681 -4.214 1.00 97.44 202 ILE A N 1
ATOM 1527 C CA . ILE A 1 202 ? -2.829 -5.546 -5.149 1.00 97.44 202 ILE A CA 1
ATOM 1528 C C . ILE A 1 202 ? -3.643 -5.646 -6.446 1.00 97.44 202 ILE A C 1
ATOM 1530 O O . ILE A 1 202 ? -4.758 -6.171 -6.396 1.00 97.44 202 ILE A O 1
ATOM 1534 N N . PRO A 1 203 ? -3.149 -5.141 -7.583 1.00 96.06 203 PRO A N 1
ATOM 1535 C CA . PRO A 1 203 ? -3.905 -5.148 -8.829 1.00 96.06 203 PRO A CA 1
ATOM 1536 C C . PRO A 1 203 ? -4.093 -6.576 -9.353 1.00 96.06 203 PRO A C 1
ATOM 1538 O O . PRO A 1 203 ? -3.137 -7.337 -9.509 1.00 96.06 203 PRO A O 1
ATOM 1541 N N . VAL A 1 204 ? -5.343 -6.935 -9.639 1.00 97.12 204 VAL A N 1
ATOM 1542 C CA . VAL A 1 204 ? -5.712 -8.234 -10.208 1.00 97.12 204 VAL A CA 1
ATOM 1543 C C . VAL A 1 204 ? -6.712 -8.076 -11.340 1.00 97.12 204 VAL A C 1
ATOM 1545 O O . VAL A 1 204 ? -7.577 -7.201 -11.309 1.00 97.12 204 VAL A O 1
ATOM 1548 N N . ILE A 1 205 ? -6.647 -8.977 -12.312 1.00 96.06 205 ILE A N 1
ATOM 1549 C CA . ILE A 1 205 ? -7.705 -9.181 -13.303 1.00 96.06 205 ILE A CA 1
ATOM 1550 C C . ILE A 1 205 ? -8.508 -10.428 -12.944 1.00 96.06 205 ILE A C 1
ATOM 1552 O O . ILE A 1 205 ? -8.016 -11.317 -12.245 1.00 96.06 205 ILE A O 1
ATOM 1556 N N . LYS A 1 206 ? -9.749 -10.494 -13.425 1.00 95.81 206 LYS A N 1
ATOM 1557 C CA . LYS A 1 206 ? -10.622 -11.658 -13.267 1.00 95.81 206 LYS A CA 1
ATOM 1558 C C . LYS A 1 206 ? -10.871 -12.296 -14.629 1.00 95.81 206 LYS A C 1
ATOM 1560 O O . LYS A 1 206 ? -11.275 -11.593 -15.553 1.00 95.81 206 LYS A O 1
ATOM 1565 N N . ASP A 1 207 ? -10.606 -13.592 -14.751 1.00 93.12 207 ASP A N 1
ATOM 1566 C CA . ASP A 1 207 ? -10.847 -14.337 -15.988 1.00 93.12 207 ASP A CA 1
ATOM 1567 C C . ASP A 1 207 ? -12.327 -14.741 -16.150 1.00 93.12 207 ASP A C 1
ATOM 1569 O O . ASP A 1 207 ? -13.154 -14.553 -15.251 1.00 93.12 207 ASP A O 1
ATOM 1573 N N . ASP A 1 208 ? -12.661 -15.319 -17.307 1.00 93.19 208 ASP A N 1
ATOM 1574 C CA . ASP A 1 208 ? -14.025 -15.757 -17.635 1.00 93.19 208 ASP A CA 1
ATOM 1575 C C . ASP A 1 208 ? -14.509 -16.924 -16.747 1.00 93.19 208 ASP A C 1
ATOM 1577 O O . ASP A 1 208 ? -15.711 -17.174 -16.638 1.00 93.19 208 ASP A O 1
ATOM 1581 N N . HIS A 1 209 ? -13.588 -17.627 -16.079 1.00 94.31 209 HIS A N 1
ATOM 1582 C CA . HIS A 1 209 ? -13.883 -18.670 -15.093 1.00 94.31 209 HIS A CA 1
ATOM 1583 C C . HIS A 1 209 ? -14.062 -18.109 -13.674 1.00 94.31 209 HIS A C 1
ATOM 1585 O O . HIS A 1 209 ? -14.459 -18.832 -12.760 1.00 94.31 209 HIS A O 1
ATOM 1591 N N . GLY A 1 210 ? -13.817 -16.812 -13.486 1.00 93.38 210 GLY A N 1
ATOM 1592 C CA . GLY A 1 210 ? -13.927 -16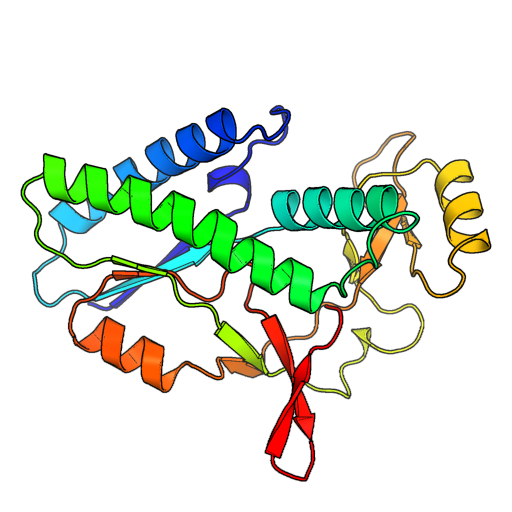.115 -12.219 1.00 93.38 210 GLY A CA 1
ATOM 1593 C C . GLY A 1 210 ? -12.691 -16.213 -11.324 1.00 93.38 210 GLY A C 1
ATOM 1594 O O . GLY A 1 210 ? -12.785 -15.826 -10.157 1.00 93.38 210 GLY A O 1
ATOM 1595 N N . HIS A 1 211 ? -11.557 -16.692 -11.835 1.00 96.25 211 HIS A N 1
ATOM 1596 C CA . HIS A 1 211 ? -10.291 -16.710 -11.109 1.00 96.25 211 HIS A CA 1
ATOM 1597 C C . HIS A 1 211 ? -9.596 -15.352 -11.170 1.00 96.25 211 HIS A C 1
ATOM 1599 O O . HIS A 1 211 ? -9.677 -14.637 -12.168 1.00 96.25 211 HIS A O 1
ATOM 1605 N N . TYR A 1 212 ? -8.887 -15.014 -10.095 1.00 96.56 212 TYR A N 1
ATOM 1606 C CA . TYR A 1 212 ? -8.077 -13.803 -10.014 1.00 96.56 212 TYR A CA 1
ATOM 1607 C C . TYR A 1 212 ? -6.628 -14.103 -10.395 1.00 96.56 212 TYR A C 1
ATOM 1609 O O . TYR A 1 212 ? -6.080 -15.128 -9.995 1.00 96.56 212 TYR A O 1
ATOM 1617 N N . THR A 1 213 ? -6.007 -13.205 -11.157 1.00 96.25 213 THR A N 1
ATOM 1618 C CA . THR A 1 213 ? -4.577 -13.249 -11.494 1.00 96.25 213 THR A CA 1
ATOM 1619 C C . THR A 1 213 ? -3.966 -11.873 -11.260 1.00 96.25 213 THR A C 1
ATOM 1621 O O . THR A 1 213 ? -4.534 -10.872 -11.698 1.00 96.25 213 THR A O 1
ATOM 1624 N N . GLY A 1 214 ? -2.833 -11.827 -10.556 1.00 94.75 214 GLY A N 1
ATOM 1625 C CA . GLY A 1 214 ? -2.069 -10.601 -10.332 1.00 94.75 214 GLY A CA 1
ATOM 1626 C C . GLY A 1 214 ? -1.493 -10.035 -11.626 1.00 94.75 214 GLY A C 1
ATOM 1627 O O . GLY A 1 214 ? -1.133 -10.785 -12.533 1.00 94.75 214 GLY A O 1
ATOM 1628 N N . VAL A 1 215 ? -1.437 -8.709 -11.719 1.00 91.44 215 VAL A N 1
ATOM 1629 C CA . VAL A 1 215 ? -0.867 -7.990 -12.869 1.00 91.44 215 VAL A CA 1
ATOM 1630 C C . VAL A 1 215 ? 0.104 -6.922 -12.386 1.00 91.44 215 VAL A C 1
ATOM 1632 O O . VAL A 1 215 ? -0.101 -6.328 -11.339 1.00 91.44 215 VAL A O 1
ATOM 1635 N N . GLU A 1 216 ? 1.176 -6.650 -13.123 1.00 86.19 216 GLU A N 1
ATOM 1636 C CA . GLU A 1 216 ? 2.149 -5.635 -12.704 1.00 86.19 216 GLU A CA 1
ATOM 1637 C C . GLU A 1 216 ? 1.614 -4.210 -12.949 1.00 86.19 216 GLU A C 1
ATOM 1639 O O . GLU A 1 216 ? 1.551 -3.770 -14.099 1.00 86.19 216 GLU A O 1
ATOM 1644 N N . ALA A 1 217 ? 1.232 -3.504 -11.871 1.00 76.62 217 ALA A N 1
ATOM 1645 C CA . ALA A 1 217 ? 0.733 -2.118 -11.865 1.00 76.62 217 ALA A CA 1
ATOM 1646 C C . ALA A 1 217 ? 0.930 -1.385 -10.506 1.00 76.62 217 ALA A C 1
ATOM 1648 O O . ALA A 1 217 ? 1.050 -2.072 -9.469 1.00 76.62 217 ALA A O 1
#